Protein AF-A0A9J6EB10-F1 (afdb_monomer)

Secondary structure (DSSP, 8-state):
-------------------------------------TT-EEEEEEEE--SSEEEEEE----TTT---EEEEEEEEEEETTEEEEEEEEEEE--TT--STT--HHHHHHHHHHHHTTS-EEEEEE-----GGGT-SS--HHHHHHHHHHHHHT-EE---TTS-SBPPPTTSPPB--EEEEESS-S-EEEEE----TTSSBPPEEEEES---S--S-PEEEEEE-HHHHHHHHHHHHHH---

Structure (mmCIF, N/CA/C/O backbone):
data_AF-A0A9J6EB10-F1
#
_entry.id   AF-A0A9J6EB10-F1
#
loop_
_atom_site.group_PDB
_atom_site.id
_atom_site.type_symbol
_atom_site.label_atom_id
_atom_site.label_alt_id
_atom_site.label_comp_id
_atom_site.label_asym_id
_atom_site.label_entity_id
_atom_site.label_seq_id
_atom_site.pdbx_PDB_ins_code
_atom_site.Cartn_x
_atom_site.Cartn_y
_atom_site.Cartn_z
_atom_site.occupancy
_atom_site.B_iso_or_equiv
_atom_site.auth_seq_id
_atom_site.auth_comp_id
_atom_site.auth_asym_id
_atom_site.auth_atom_id
_atom_site.pdbx_PDB_model_num
ATOM 1 N N . MET A 1 1 ? 58.439 -4.072 61.434 1.00 37.66 1 MET A N 1
ATOM 2 C CA . MET A 1 1 ? 59.629 -3.222 61.207 1.00 37.66 1 MET A CA 1
ATOM 3 C C . MET A 1 1 ? 59.618 -2.912 59.717 1.00 37.66 1 MET A C 1
ATOM 5 O O . MET A 1 1 ? 59.797 -3.842 58.953 1.00 37.66 1 MET A O 1
ATOM 9 N N . GLY A 1 2 ? 59.040 -1.801 59.253 1.00 37.12 2 GLY A N 1
ATOM 10 C CA . GLY A 1 2 ? 59.534 -0.417 59.370 1.00 37.12 2 GLY A CA 1
ATOM 11 C C . GLY A 1 2 ? 60.366 -0.118 58.109 1.00 37.12 2 GLY A C 1
ATOM 12 O O . GLY A 1 2 ? 61.226 -0.925 57.797 1.00 37.12 2 GLY A O 1
ATOM 13 N N . GLY A 1 3 ? 60.171 0.923 57.302 1.00 33.69 3 GLY A N 1
ATOM 14 C CA . GLY A 1 3 ? 59.234 2.042 57.274 1.00 33.69 3 GLY A CA 1
ATOM 15 C C . GLY A 1 3 ? 59.365 2.784 55.924 1.00 33.69 3 GLY A C 1
ATOM 16 O O . GLY A 1 3 ? 60.271 2.502 55.143 1.00 33.69 3 GLY A O 1
ATOM 17 N N . HIS A 1 4 ? 58.435 3.709 55.672 1.00 39.84 4 HIS A N 1
ATOM 18 C CA . HIS A 1 4 ? 58.508 4.850 54.728 1.00 39.84 4 HIS A CA 1
ATOM 19 C C . HIS A 1 4 ? 59.741 5.758 55.007 1.00 39.84 4 HIS A C 1
ATOM 21 O O . HIS A 1 4 ? 60.357 5.517 56.050 1.00 39.84 4 HIS A O 1
ATOM 27 N N . PRO A 1 5 ? 60.098 6.821 54.225 1.00 52.22 5 PRO A N 1
ATOM 28 C CA . PRO A 1 5 ? 59.262 7.699 53.361 1.00 52.22 5 PRO A CA 1
ATOM 29 C C . PRO A 1 5 ? 59.923 8.188 52.026 1.00 52.22 5 PRO A C 1
ATOM 31 O O . PRO A 1 5 ? 61.073 7.875 51.754 1.00 52.22 5 PRO A O 1
ATOM 34 N N . ALA A 1 6 ? 59.141 8.627 51.025 1.00 38.84 6 ALA A N 1
ATOM 35 C CA . ALA A 1 6 ? 58.792 10.005 50.583 1.00 38.84 6 ALA A CA 1
ATOM 36 C C . ALA A 1 6 ? 59.922 10.850 49.957 1.00 38.84 6 ALA A C 1
ATOM 38 O O . ALA A 1 6 ? 60.971 10.989 50.563 1.00 38.84 6 ALA A O 1
ATOM 39 N N . GLU A 1 7 ? 59.642 11.474 48.800 1.00 33.81 7 GLU A N 1
ATOM 40 C CA . GLU A 1 7 ? 59.733 12.936 48.593 1.00 33.81 7 GLU A CA 1
ATOM 41 C C . GLU A 1 7 ? 59.216 13.374 47.199 1.00 33.81 7 GLU A C 1
ATOM 43 O O . GLU A 1 7 ? 59.597 12.840 46.161 1.00 33.81 7 GLU A O 1
ATOM 48 N N . THR A 1 8 ? 58.324 14.369 47.210 1.00 38.31 8 THR A N 1
ATOM 49 C CA . THR A 1 8 ? 57.999 15.331 46.131 1.00 38.31 8 THR A CA 1
ATOM 50 C C . THR A 1 8 ? 58.846 16.601 46.326 1.00 38.31 8 THR A C 1
ATOM 52 O O . THR A 1 8 ? 59.236 16.844 47.468 1.00 38.31 8 THR A O 1
ATOM 55 N N . PRO A 1 9 ? 59.070 17.475 45.318 1.00 44.53 9 PRO A N 1
ATOM 56 C CA . PRO A 1 9 ? 58.202 18.667 45.128 1.00 44.53 9 PRO A CA 1
ATOM 57 C C . PRO A 1 9 ? 57.973 19.051 43.637 1.00 44.53 9 PRO A C 1
ATOM 59 O O . PRO A 1 9 ? 58.737 18.646 42.772 1.00 44.53 9 PRO A O 1
ATOM 62 N N . SER A 1 10 ? 56.824 19.650 43.262 1.00 31.83 10 SER A N 1
ATOM 63 C CA . SER A 1 10 ? 56.553 21.107 43.057 1.00 31.83 10 SER A CA 1
ATOM 64 C C . SER A 1 10 ? 57.449 21.768 41.986 1.00 31.83 10 SER A C 1
ATOM 66 O O . SER A 1 10 ? 58.643 21.529 41.985 1.00 31.83 10 SER A O 1
ATOM 68 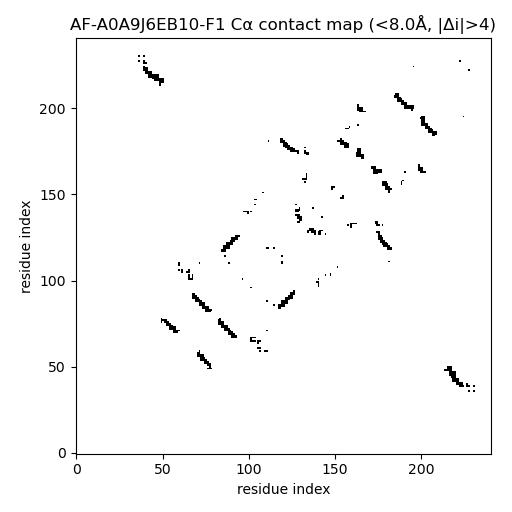N N . SER A 1 11 ? 57.040 22.684 41.108 1.00 31.94 11 SER A N 1
ATOM 69 C CA . SER A 1 11 ? 55.899 23.607 41.014 1.00 31.94 11 SER A CA 1
ATOM 70 C C . SER A 1 11 ? 56.005 24.339 39.656 1.00 31.94 11 SER A C 1
ATOM 72 O O . SER A 1 11 ? 57.068 24.325 39.037 1.00 31.94 11 SER A O 1
ATOM 74 N N . GLY A 1 12 ? 54.942 25.011 39.197 1.00 29.55 12 GLY A N 1
ATOM 75 C CA . GLY A 1 12 ? 55.048 25.961 38.081 1.00 29.55 12 GLY A CA 1
ATOM 76 C C . GLY A 1 12 ? 53.713 26.343 37.448 1.00 29.55 12 GLY A C 1
ATOM 77 O O . GLY A 1 12 ? 53.318 25.766 36.444 1.00 29.55 12 GLY A O 1
ATOM 78 N N . ALA A 1 13 ? 53.028 27.318 38.047 1.00 30.17 13 ALA A N 1
ATOM 79 C CA . ALA A 1 13 ? 51.806 27.942 37.546 1.00 30.17 13 ALA A CA 1
ATOM 80 C C . ALA A 1 13 ? 52.102 29.282 36.846 1.00 30.17 13 ALA A C 1
ATOM 82 O O . ALA A 1 13 ? 53.031 29.976 37.253 1.00 30.17 13 ALA A O 1
ATOM 83 N N . SER A 1 14 ? 51.282 29.666 35.857 1.00 30.67 14 SER A N 1
ATOM 84 C CA . SER A 1 14 ? 50.786 31.037 35.547 1.00 30.67 14 SER A CA 1
ATOM 85 C C . SER A 1 14 ? 50.185 31.041 34.123 1.00 30.67 14 SER A C 1
ATOM 87 O O . SER A 1 14 ? 50.841 30.631 33.178 1.00 30.67 14 SER A O 1
ATOM 89 N N . SER A 1 15 ? 48.869 31.217 33.941 1.00 28.66 15 SER A N 1
ATOM 90 C CA . SER A 1 15 ? 48.066 32.461 33.973 1.00 28.66 15 SER A CA 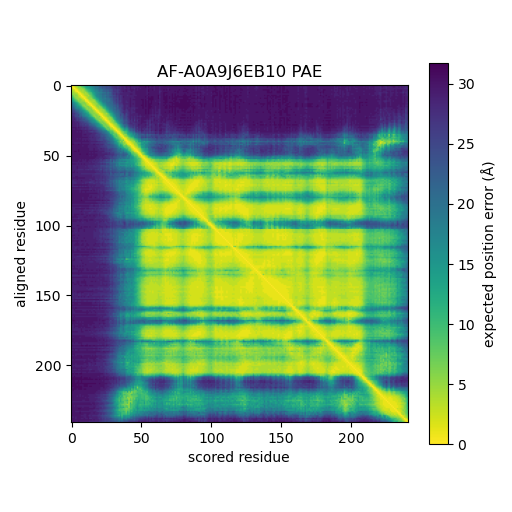1
ATOM 91 C C . SER A 1 15 ? 48.146 33.292 32.682 1.00 28.66 15 SER A C 1
ATOM 93 O O . SER A 1 15 ? 49.157 33.946 32.446 1.00 28.66 15 SER A O 1
ATOM 95 N N . SER A 1 16 ? 47.038 33.383 31.931 1.00 28.73 16 SER A N 1
ATOM 96 C CA . SER A 1 16 ? 46.277 34.631 31.648 1.00 28.73 16 SER A CA 1
ATOM 97 C C . SER A 1 16 ? 45.327 34.451 30.439 1.00 28.73 16 SER A C 1
ATOM 99 O O . SER A 1 16 ? 45.701 33.856 29.441 1.00 28.73 16 SER A O 1
ATOM 101 N N . HIS A 1 17 ? 44.030 34.725 30.642 1.00 27.86 17 HIS A N 1
ATOM 102 C CA . HIS A 1 17 ? 43.230 35.822 30.048 1.00 27.86 17 HIS A CA 1
ATOM 103 C C . HIS A 1 17 ? 42.692 35.593 28.621 1.00 27.86 17 HIS A C 1
ATOM 105 O O . HIS A 1 17 ? 43.453 35.392 27.685 1.00 27.86 17 HIS A O 1
ATOM 111 N N . GLY A 1 18 ? 41.373 35.757 28.459 1.00 27.77 18 GLY A N 1
ATOM 112 C CA . GLY A 1 18 ? 40.717 35.951 27.160 1.00 27.77 18 GLY A CA 1
ATOM 113 C C . GLY A 1 18 ? 39.252 35.522 27.165 1.00 27.77 18 GLY A C 1
ATOM 114 O O . GLY A 1 18 ? 38.964 34.333 27.179 1.00 27.77 18 GLY A O 1
ATOM 115 N N . ALA A 1 19 ? 38.347 36.495 27.208 1.00 26.45 19 ALA A N 1
ATOM 116 C CA . ALA A 1 19 ? 36.900 36.337 27.255 1.00 26.45 19 ALA A CA 1
ATOM 117 C C . ALA A 1 19 ? 36.277 36.201 25.852 1.00 26.45 19 ALA A C 1
ATOM 119 O O . ALA A 1 19 ? 36.876 36.665 24.891 1.00 26.45 19 ALA A O 1
ATOM 120 N N . ALA A 1 20 ? 35.072 35.616 25.832 1.00 29.02 20 ALA A N 1
ATOM 121 C CA . ALA A 1 20 ? 33.951 35.776 24.895 1.00 29.02 20 ALA A CA 1
ATOM 122 C C . ALA A 1 20 ? 34.237 35.867 23.383 1.00 29.02 20 ALA A C 1
ATOM 124 O O . ALA A 1 20 ? 34.795 36.847 22.913 1.00 29.02 20 ALA A O 1
ATOM 125 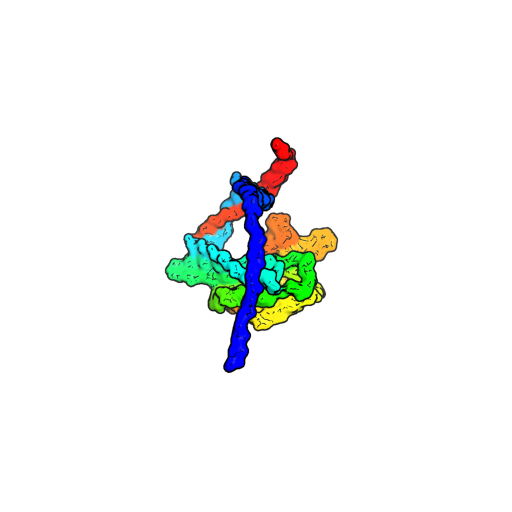N N . ASP A 1 21 ? 33.680 34.922 22.623 1.00 28.02 21 ASP A N 1
ATOM 126 C CA . ASP A 1 21 ? 32.743 35.304 21.563 1.00 28.02 21 ASP A CA 1
ATOM 127 C C . ASP A 1 21 ? 31.780 34.150 21.259 1.00 28.02 21 ASP A C 1
ATOM 129 O O . ASP A 1 21 ? 32.175 33.010 20.999 1.00 28.02 21 ASP A O 1
ATOM 133 N N . GLU A 1 22 ? 30.493 34.471 21.365 1.00 33.75 22 GLU A N 1
ATOM 134 C CA . GLU A 1 22 ? 29.378 33.691 20.854 1.00 33.75 22 GLU A CA 1
ATOM 135 C C . GLU A 1 22 ? 29.456 33.694 19.326 1.00 33.75 22 GLU A C 1
ATOM 137 O O . GLU A 1 22 ? 29.368 34.743 18.695 1.00 33.75 22 GLU A O 1
ATOM 142 N N . HIS A 1 23 ? 29.580 32.519 18.716 1.00 29.17 23 HIS A N 1
ATOM 143 C CA . HIS A 1 23 ? 29.250 32.349 17.307 1.00 29.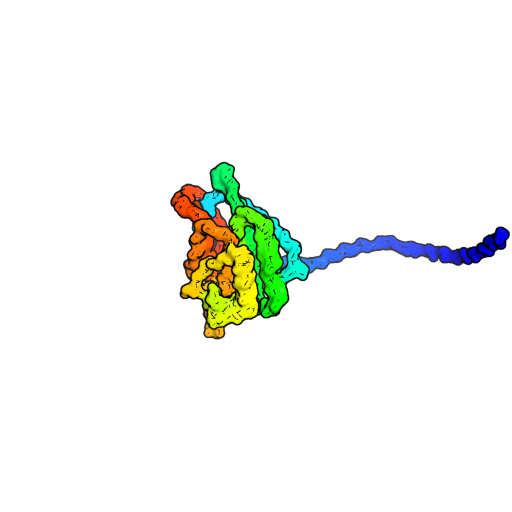17 23 HIS A CA 1
ATOM 144 C C . HIS A 1 23 ? 28.240 31.221 17.160 1.00 29.17 23 HIS A C 1
ATOM 146 O O . HIS A 1 23 ? 28.558 30.054 16.926 1.00 29.17 23 HIS A O 1
ATOM 152 N N . ASP A 1 24 ? 26.993 31.649 17.327 1.00 27.59 24 ASP A N 1
ATOM 153 C CA . ASP A 1 24 ? 25.820 31.089 16.685 1.00 27.59 24 ASP A CA 1
ATOM 154 C C . ASP A 1 24 ? 26.117 30.869 15.192 1.00 27.59 24 ASP A C 1
ATOM 156 O O . ASP A 1 24 ? 26.426 31.799 14.442 1.00 27.59 24 ASP A O 1
ATOM 160 N N . THR A 1 25 ? 26.111 29.606 14.780 1.00 28.39 25 THR A N 1
ATOM 161 C CA . THR A 1 25 ? 26.182 29.200 13.376 1.00 28.39 25 THR A CA 1
ATOM 162 C C . THR A 1 25 ? 25.005 28.282 13.101 1.00 28.39 25 THR A C 1
ATOM 164 O O . THR A 1 25 ? 25.143 27.080 12.892 1.00 28.39 25 THR A O 1
ATOM 167 N N . THR A 1 26 ? 23.811 28.873 13.084 1.00 28.98 26 THR A N 1
ATOM 168 C CA . THR A 1 26 ? 22.686 28.347 12.315 1.00 28.98 26 THR A CA 1
ATOM 169 C C . THR A 1 26 ? 23.100 28.268 10.845 1.00 28.98 26 THR A C 1
ATOM 171 O O . THR A 1 26 ? 23.067 29.261 10.114 1.00 28.98 26 THR A O 1
ATOM 174 N N . SER A 1 27 ? 23.534 27.092 10.399 1.00 28.89 27 SER A N 1
ATOM 175 C CA . SER A 1 27 ? 23.588 26.775 8.979 1.00 28.89 27 SER A CA 1
ATOM 176 C C . SER A 1 27 ? 22.155 26.568 8.496 1.00 28.89 27 SER A C 1
ATOM 178 O O . SER A 1 27 ? 21.458 25.643 8.905 1.00 28.89 27 SER A O 1
ATOM 180 N N . ALA A 1 28 ? 21.709 27.494 7.650 1.00 27.80 28 ALA A N 1
ATOM 181 C CA . ALA A 1 28 ? 20.435 27.436 6.960 1.00 27.80 28 ALA A CA 1
ATOM 182 C C . ALA A 1 28 ? 20.338 26.127 6.161 1.00 27.80 28 ALA A C 1
ATOM 184 O O . ALA A 1 28 ? 21.003 25.949 5.137 1.00 27.80 28 ALA A O 1
ATOM 185 N N . VAL A 1 29 ? 19.511 25.207 6.649 1.00 30.83 29 VAL A N 1
ATOM 186 C CA . VAL A 1 29 ? 18.929 24.148 5.831 1.00 30.83 29 VAL A CA 1
ATOM 187 C C . VAL A 1 29 ? 17.972 24.861 4.885 1.00 30.83 29 VAL A C 1
ATOM 189 O O . VAL A 1 29 ? 17.086 25.582 5.330 1.00 30.83 29 VAL A O 1
ATOM 192 N N . GLY A 1 30 ? 18.226 24.757 3.583 1.00 26.44 30 GLY A N 1
ATOM 193 C CA . GLY A 1 30 ? 17.370 25.354 2.571 1.00 26.44 30 GLY A CA 1
ATOM 194 C C . GLY A 1 30 ? 15.982 24.735 2.641 1.00 26.44 30 GLY A C 1
ATOM 195 O O . GLY A 1 30 ? 15.797 23.599 2.205 1.00 26.44 30 GLY A O 1
ATOM 196 N N . ASP A 1 31 ? 15.032 25.494 3.176 1.00 29.12 31 ASP A N 1
ATOM 197 C CA . ASP A 1 31 ? 13.610 25.228 3.045 1.00 29.12 31 ASP A CA 1
ATOM 198 C C . ASP A 1 31 ? 13.263 25.271 1.556 1.00 29.12 31 ASP A C 1
ATOM 200 O O . ASP A 1 31 ? 13.199 26.322 0.913 1.00 29.12 31 ASP A O 1
ATOM 204 N N . GLY A 1 32 ? 13.082 24.088 0.976 1.00 30.66 32 GLY A N 1
ATOM 205 C CA . GLY A 1 32 ? 12.360 23.928 -0.273 1.00 30.66 32 GLY A CA 1
ATOM 206 C C . GLY A 1 32 ? 10.887 24.212 -0.014 1.00 30.66 32 GLY A C 1
ATOM 207 O O . GLY A 1 32 ? 10.091 23.281 0.046 1.00 30.66 32 GLY A O 1
ATOM 208 N N . ASP A 1 33 ? 10.541 25.488 0.159 1.00 35.19 33 ASP A N 1
ATOM 209 C CA . ASP A 1 33 ? 9.165 25.958 0.258 1.00 35.19 33 ASP A CA 1
ATOM 210 C C . ASP A 1 33 ? 8.427 25.607 -1.041 1.00 35.19 33 ASP A C 1
ATOM 212 O O . ASP A 1 33 ? 8.447 26.333 -2.040 1.00 35.19 33 ASP A O 1
ATOM 216 N N . THR A 1 34 ? 7.720 24.478 -1.040 1.00 41.25 34 THR A N 1
ATOM 217 C CA . THR A 1 34 ? 6.556 24.277 -1.902 1.00 41.25 34 THR A CA 1
ATOM 218 C C . THR A 1 34 ? 5.457 25.209 -1.409 1.00 41.25 34 THR A C 1
ATOM 220 O O . THR A 1 34 ? 4.535 24.795 -0.708 1.00 41.25 34 THR A O 1
ATOM 223 N N . ASN A 1 35 ? 5.587 26.493 -1.733 1.00 43.56 35 ASN A N 1
ATOM 224 C CA . ASN A 1 35 ? 4.613 27.507 -1.374 1.00 43.56 35 ASN A CA 1
ATOM 225 C C . ASN A 1 3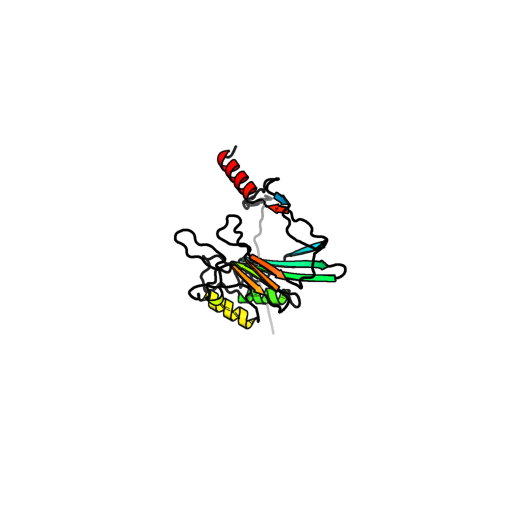5 ? 3.328 27.242 -2.181 1.00 43.56 35 ASN A C 1
ATOM 227 O O . ASN A 1 35 ? 3.237 27.542 -3.371 1.00 43.56 35 ASN A O 1
ATOM 231 N N . MET A 1 36 ? 2.359 26.566 -1.562 1.00 43.41 36 MET A N 1
ATOM 232 C CA . MET A 1 36 ? 1.084 26.218 -2.183 1.00 43.41 36 MET A CA 1
ATOM 233 C C . MET A 1 36 ? 0.269 27.501 -2.398 1.00 43.41 36 MET A C 1
ATOM 235 O O . MET A 1 36 ? -0.127 28.164 -1.440 1.00 43.41 36 MET A O 1
ATOM 239 N N . CYS A 1 37 ? -0.002 27.874 -3.651 1.00 45.50 37 CYS A N 1
ATOM 240 C CA . CYS A 1 37 ? -0.768 29.087 -3.929 1.00 45.50 37 CYS A CA 1
ATOM 241 C C . CYS A 1 37 ? -2.232 28.956 -3.496 1.00 45.50 37 CYS A C 1
ATOM 243 O O . CYS A 1 37 ? -2.961 28.055 -3.924 1.00 45.50 37 CYS A O 1
ATOM 245 N N . CYS A 1 38 ? -2.662 29.923 -2.682 1.00 45.59 38 CYS A N 1
ATOM 246 C CA . CYS A 1 38 ? -4.021 30.090 -2.183 1.00 45.59 38 CYS A CA 1
ATOM 247 C C . CYS A 1 38 ? -5.003 30.191 -3.372 1.00 45.59 38 CYS A C 1
ATOM 249 O O . CYS A 1 38 ? -5.099 31.232 -4.017 1.00 45.59 38 CYS A O 1
ATOM 251 N N . GLY A 1 39 ? -5.680 29.088 -3.718 1.00 52.84 39 GLY A N 1
ATOM 252 C CA . GLY A 1 39 ? -6.616 29.021 -4.854 1.00 52.84 39 GLY A CA 1
ATOM 253 C C . GLY A 1 39 ? -6.501 27.781 -5.749 1.00 52.84 39 GLY A C 1
ATOM 254 O O . GLY A 1 39 ? -7.358 27.580 -6.609 1.00 52.84 39 GLY A O 1
ATOM 255 N N . CYS A 1 40 ? -5.498 26.924 -5.540 1.00 50.28 40 CYS A N 1
ATOM 256 C CA . CYS A 1 40 ? -5.369 25.646 -6.254 1.00 50.28 40 CYS A CA 1
ATOM 257 C C . CYS A 1 40 ? -6.160 24.511 -5.596 1.00 50.28 40 CYS A C 1
ATOM 259 O O . CYS A 1 40 ? -5.826 23.349 -5.766 1.00 50.28 40 CYS A O 1
ATOM 261 N N . GLU A 1 41 ? -7.187 24.829 -4.819 1.00 46.88 41 GLU A N 1
ATOM 262 C CA . GLU A 1 41 ? -8.011 23.845 -4.129 1.00 46.88 41 GLU A CA 1
ATOM 263 C C . GLU A 1 41 ? -9.442 23.944 -4.639 1.00 46.88 41 GLU A C 1
ATOM 265 O O . GLU A 1 41 ? -9.939 25.024 -4.973 1.00 46.88 41 GLU A O 1
ATOM 270 N N . TYR A 1 42 ? -10.113 22.804 -4.691 1.00 47.91 42 TYR A N 1
ATOM 271 C CA . TYR A 1 42 ? -11.539 22.721 -4.940 1.00 47.91 42 TYR A CA 1
ATOM 272 C C . TYR A 1 42 ? -12.178 21.815 -3.895 1.00 47.91 42 TYR A C 1
ATOM 274 O O . TYR A 1 42 ? -11.544 20.925 -3.324 1.00 47.91 42 TYR A O 1
ATOM 282 N N . GLU A 1 43 ? -13.452 22.062 -3.615 1.00 36.56 43 GLU A N 1
ATOM 283 C CA . GLU A 1 43 ? -14.250 21.094 -2.877 1.00 36.56 43 GLU A CA 1
ATOM 284 C C . GLU A 1 43 ? -14.499 19.901 -3.799 1.00 36.56 43 GLU A C 1
ATOM 286 O O . GLU A 1 43 ? -15.366 19.954 -4.673 1.00 36.56 43 GLU A O 1
ATOM 291 N N . ALA A 1 44 ? -13.733 18.832 -3.612 1.00 40.81 44 ALA A N 1
ATOM 292 C CA . ALA A 1 44 ? -14.121 17.537 -4.134 1.00 40.81 44 ALA A CA 1
ATOM 293 C C . ALA A 1 44 ? -15.032 16.868 -3.103 1.00 40.81 44 ALA A C 1
ATOM 295 O O . ALA A 1 44 ? -14.810 16.945 -1.891 1.00 40.81 44 ALA A O 1
ATOM 296 N N . SER A 1 45 ? -16.066 16.182 -3.573 1.00 32.06 45 SER A N 1
ATOM 297 C CA . SER A 1 45 ? -16.804 15.229 -2.751 1.00 32.06 45 SER A CA 1
ATOM 298 C C . SER A 1 45 ? -15.928 13.996 -2.531 1.00 32.06 45 SER A C 1
ATOM 300 O O . SER A 1 45 ? -16.112 12.970 -3.173 1.00 32.06 45 SER A O 1
ATOM 302 N N . VAL A 1 46 ? -14.936 14.118 -1.650 1.00 39.53 46 VAL A N 1
ATOM 303 C CA . VAL A 1 46 ? -14.363 12.953 -0.978 1.00 39.53 46 VAL A CA 1
ATOM 304 C C . VAL A 1 46 ? -15.356 12.593 0.108 1.00 39.53 46 VAL A C 1
ATOM 306 O O . VAL A 1 46 ? -15.618 13.403 0.998 1.00 39.53 46 VAL A O 1
ATOM 309 N N . GLU A 1 47 ? -15.950 11.410 0.013 1.00 40.28 47 GLU A N 1
ATOM 310 C CA . GLU A 1 47 ? -16.888 10.920 1.017 1.00 40.28 47 GLU A CA 1
ATOM 311 C C . GLU A 1 47 ? -16.122 10.529 2.286 1.00 40.28 47 GLU A C 1
ATOM 313 O O . GLU A 1 47 ? -15.832 9.367 2.549 1.00 40.28 47 GLU A O 1
ATOM 318 N N . VAL A 1 48 ? -15.764 11.526 3.095 1.00 45.66 48 VAL A N 1
ATOM 319 C CA . VAL A 1 48 ? -15.271 11.306 4.455 1.00 45.66 48 VAL A CA 1
ATOM 320 C C . VAL A 1 48 ? -16.473 11.442 5.383 1.00 45.66 48 VAL A C 1
ATOM 322 O O . VAL A 1 48 ? -16.835 12.537 5.812 1.00 45.66 48 VAL A O 1
ATOM 325 N N . GLY A 1 49 ? -17.164 10.338 5.663 1.00 45.34 49 GLY A N 1
ATOM 326 C CA . GLY A 1 49 ? -18.400 10.376 6.457 1.00 45.34 49 GLY A CA 1
ATOM 327 C C . GLY A 1 49 ? -18.204 10.394 7.977 1.00 45.34 49 GLY A C 1
ATOM 328 O O . GLY A 1 49 ? -19.026 9.849 8.712 1.00 45.34 49 GLY A O 1
ATOM 329 N N . PHE A 1 50 ? -17.134 11.013 8.482 1.00 51.94 50 PHE A N 1
ATOM 330 C CA . PHE A 1 50 ? -16.865 11.069 9.921 1.00 51.94 50 PHE A CA 1
ATOM 331 C C . PHE A 1 50 ? -16.729 12.513 10.405 1.00 51.94 50 PHE A C 1
ATOM 333 O O . PHE A 1 50 ? -15.791 13.222 10.062 1.00 51.94 50 PHE A O 1
ATOM 340 N N . LYS A 1 51 ? -17.658 12.941 11.272 1.00 50.62 51 LYS A N 1
ATOM 341 C CA . LYS A 1 51 ? -17.709 14.306 11.840 1.00 50.62 51 LYS A CA 1
ATOM 342 C C . LYS A 1 51 ? -16.490 14.676 12.697 1.00 50.62 51 LYS A C 1
ATOM 344 O O . LYS A 1 51 ? -16.320 15.847 13.025 1.00 50.62 51 LYS A O 1
ATOM 349 N N . ARG A 1 52 ? -15.699 13.690 13.135 1.00 62.06 52 ARG A N 1
ATOM 350 C CA . ARG A 1 52 ? -14.501 13.852 13.973 1.00 62.06 52 ARG A CA 1
ATOM 351 C C . ARG A 1 52 ? -13.487 12.759 13.632 1.00 62.06 52 ARG A C 1
ATOM 353 O O . ARG A 1 52 ? -13.471 11.711 14.279 1.00 62.06 52 ARG A O 1
ATOM 360 N N . THR A 1 53 ? -12.674 13.021 12.615 1.00 66.94 53 THR A N 1
ATOM 361 C CA . THR A 1 53 ? -11.479 12.230 12.302 1.00 66.94 53 THR A CA 1
ATOM 362 C C . THR A 1 53 ? -10.263 12.902 12.924 1.00 66.94 53 THR A C 1
ATOM 364 O O . THR A 1 53 ? -10.090 14.111 12.779 1.00 66.94 53 THR A O 1
ATOM 367 N N . ALA A 1 54 ? -9.433 12.133 13.623 1.00 79.75 54 ALA A N 1
ATOM 368 C CA . ALA A 1 54 ? -8.123 12.582 14.080 1.00 79.75 54 ALA A CA 1
ATOM 369 C C . ALA A 1 54 ? -7.042 11.667 13.504 1.00 79.75 54 ALA A C 1
ATOM 371 O O . ALA A 1 54 ? -7.284 10.476 13.308 1.00 79.75 54 ALA A O 1
ATOM 372 N N . PHE A 1 55 ? -5.868 12.237 13.252 1.00 83.94 55 PHE A N 1
ATOM 373 C CA . PHE A 1 55 ? -4.698 11.522 12.759 1.00 83.94 55 PHE A CA 1
ATOM 374 C C . PHE A 1 55 ? -3.564 11.693 13.764 1.00 83.94 55 PHE A C 1
ATOM 376 O O . PHE A 1 55 ? -3.344 12.802 14.255 1.00 83.94 55 PHE A O 1
ATOM 383 N N . ILE A 1 56 ? -2.880 10.600 14.087 1.00 86.25 56 ILE A N 1
ATOM 384 C CA . ILE A 1 56 ? -1.717 10.593 14.979 1.00 86.25 56 ILE A CA 1
ATOM 385 C C . ILE A 1 56 ? -0.565 9.948 14.215 1.00 86.25 56 ILE A C 1
ATOM 387 O O . ILE A 1 56 ? -0.711 8.826 13.740 1.00 86.25 56 ILE A O 1
ATOM 391 N N . ASP A 1 57 ? 0.550 10.661 14.089 1.00 89.75 57 ASP A N 1
ATOM 392 C CA . ASP A 1 57 ? 1.781 10.138 13.493 1.00 89.75 57 ASP A CA 1
ATOM 393 C C . ASP A 1 57 ? 2.558 9.330 14.541 1.00 89.75 57 ASP A C 1
ATOM 395 O O . ASP A 1 57 ? 2.692 9.751 15.697 1.00 89.75 57 ASP A O 1
ATOM 399 N N . HIS A 1 58 ? 3.037 8.156 14.143 1.00 88.00 58 HIS A N 1
ATOM 400 C CA . HIS A 1 58 ? 3.862 7.281 14.960 1.00 88.00 58 HIS A CA 1
ATOM 401 C C . HIS A 1 58 ? 5.254 7.167 14.348 1.00 88.00 58 HIS A C 1
ATOM 403 O O . HIS A 1 58 ? 5.427 6.646 13.248 1.00 88.00 58 HIS A O 1
ATOM 409 N N . SER A 1 59 ? 6.272 7.548 15.116 1.00 85.75 59 SER A N 1
ATOM 410 C CA . SER A 1 59 ? 7.658 7.256 14.756 1.00 85.75 59 SER A CA 1
ATOM 411 C C . SER A 1 59 ? 7.996 5.800 15.084 1.00 85.75 59 SER A C 1
ATOM 413 O O . SER A 1 59 ? 7.730 5.323 16.193 1.00 85.75 59 SER A O 1
ATOM 415 N N . LEU A 1 60 ? 8.593 5.101 14.120 1.00 84.50 60 LEU A N 1
ATOM 416 C CA . LEU A 1 60 ? 9.178 3.779 14.315 1.00 84.50 60 LEU A CA 1
ATOM 417 C C . LEU A 1 60 ? 10.693 3.930 14.454 1.00 84.50 60 LEU A C 1
ATOM 419 O O . LEU A 1 60 ? 11.350 4.470 13.566 1.00 84.50 60 LEU A O 1
ATOM 423 N N . ASP A 1 61 ? 11.244 3.463 15.572 1.00 78.69 61 ASP A N 1
ATOM 424 C CA . ASP A 1 61 ? 12.687 3.492 15.829 1.00 78.69 61 ASP A CA 1
ATOM 425 C C . ASP A 1 61 ? 13.361 2.298 15.143 1.00 78.69 61 ASP A C 1
ATOM 427 O O . ASP A 1 61 ? 13.691 1.296 15.769 1.00 78.69 61 ASP A O 1
ATOM 431 N N . ILE A 1 62 ? 13.439 2.368 13.812 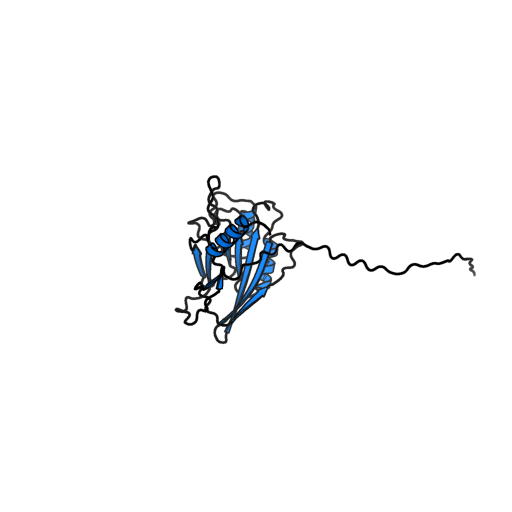1.00 79.19 62 ILE A N 1
ATOM 432 C CA . ILE A 1 62 ? 13.941 1.279 12.958 1.00 79.19 62 ILE A CA 1
ATOM 433 C C . ILE A 1 62 ? 15.029 1.748 11.992 1.00 79.19 62 ILE A C 1
ATOM 435 O O . ILE A 1 62 ? 15.395 1.009 11.081 1.00 79.19 62 ILE A O 1
ATOM 439 N N . SER A 1 63 ? 15.536 2.973 12.154 1.00 70.94 63 SER A N 1
ATOM 440 C CA . SER A 1 63 ? 16.475 3.588 11.205 1.00 70.94 63 SER A CA 1
ATOM 441 C C . SER A 1 63 ? 17.799 2.833 11.085 1.00 70.94 63 SER A C 1
ATOM 443 O O . SER A 1 63 ? 18.442 2.888 10.042 1.00 70.94 63 SER A O 1
ATOM 445 N N . GLU A 1 64 ? 18.190 2.098 12.127 1.00 72.06 64 GLU A N 1
ATOM 446 C CA . GLU A 1 64 ? 19.391 1.252 12.131 1.00 72.06 64 GLU A CA 1
ATOM 447 C C . GLU A 1 64 ? 19.193 -0.071 11.362 1.00 72.06 64 GLU A C 1
ATOM 449 O O . GLU A 1 64 ? 20.159 -0.739 10.991 1.00 72.06 64 GLU A O 1
ATOM 454 N N . GLU A 1 65 ? 17.942 -0.463 11.106 1.00 73.44 65 GLU A N 1
ATOM 455 C CA . GLU A 1 65 ? 17.564 -1.806 10.640 1.00 73.44 65 GLU A CA 1
ATOM 456 C C . GLU A 1 65 ? 16.781 -1.792 9.317 1.00 73.44 65 GLU A C 1
ATOM 458 O O . GLU A 1 65 ? 16.717 -2.804 8.612 1.00 73.44 65 GLU A O 1
ATOM 463 N N . SER A 1 66 ? 16.201 -0.646 8.962 1.00 78.44 66 SER A N 1
ATOM 464 C CA . SER A 1 66 ? 15.449 -0.408 7.736 1.00 78.44 66 SER A CA 1
ATOM 465 C C . SER A 1 66 ? 15.628 1.038 7.274 1.00 78.44 66 SER A C 1
ATOM 467 O O . SER A 1 66 ? 15.350 1.984 8.003 1.00 78.44 66 SER A O 1
ATOM 469 N N . ASP A 1 67 ? 16.007 1.205 6.011 1.00 81.19 67 ASP A N 1
ATOM 470 C CA . ASP A 1 67 ? 16.170 2.494 5.328 1.00 81.19 67 ASP A CA 1
ATOM 471 C C . ASP A 1 67 ? 15.002 2.806 4.373 1.00 81.19 67 ASP A C 1
ATOM 473 O O . ASP A 1 67 ? 15.133 3.596 3.433 1.00 81.19 67 ASP A O 1
ATOM 477 N N . ILE A 1 68 ? 13.875 2.118 4.557 1.00 88.06 68 ILE A N 1
ATOM 478 C CA . ILE A 1 68 ? 12.671 2.276 3.742 1.00 88.06 68 ILE A CA 1
ATOM 479 C C . ILE A 1 68 ? 11.931 3.528 4.202 1.00 88.06 68 ILE A C 1
ATOM 481 O O . ILE A 1 68 ? 11.621 3.665 5.386 1.00 88.06 68 ILE A O 1
ATOM 485 N N . ASP A 1 69 ? 11.625 4.418 3.260 1.00 90.38 69 ASP A N 1
ATOM 486 C CA . ASP A 1 69 ? 10.890 5.643 3.551 1.00 90.38 69 ASP A CA 1
ATOM 487 C C . ASP A 1 69 ? 9.439 5.269 3.869 1.00 90.38 69 ASP A C 1
ATOM 489 O O . ASP A 1 69 ? 8.786 4.539 3.117 1.00 90.38 69 ASP A O 1
ATOM 493 N N . HIS A 1 70 ? 8.937 5.704 5.021 1.00 92.62 70 HIS A N 1
ATOM 494 C CA . HIS A 1 70 ? 7.622 5.292 5.491 1.00 92.62 70 HIS A CA 1
ATOM 495 C C . HIS A 1 70 ? 6.974 6.339 6.392 1.00 92.62 70 HIS A C 1
ATOM 497 O O . HIS A 1 70 ? 7.640 7.205 6.956 1.00 92.62 70 HIS A O 1
ATOM 503 N N . ASN A 1 71 ? 5.657 6.229 6.539 1.00 93.50 71 ASN A N 1
ATOM 504 C CA . ASN A 1 71 ? 4.894 6.935 7.558 1.00 93.50 71 ASN A CA 1
ATOM 505 C C . ASN A 1 71 ? 3.867 5.970 8.163 1.00 93.50 71 ASN A C 1
ATOM 507 O O . ASN A 1 71 ? 3.158 5.286 7.422 1.00 93.50 71 ASN A O 1
ATOM 511 N N . LEU A 1 72 ? 3.797 5.909 9.493 1.00 94.31 72 LEU A N 1
ATOM 512 C CA . LEU A 1 72 ? 2.782 5.153 10.213 1.00 94.31 72 LEU A CA 1
ATOM 513 C C . LEU A 1 72 ? 1.796 6.124 10.868 1.00 94.31 72 LEU A C 1
ATOM 515 O O . LEU A 1 72 ? 2.145 6.816 11.821 1.00 94.31 72 LEU A O 1
ATOM 519 N N . ILE A 1 73 ? 0.546 6.125 10.411 1.00 93.56 73 ILE A N 1
ATOM 520 C CA . ILE A 1 73 ? -0.522 6.933 11.006 1.00 93.56 73 ILE A CA 1
ATOM 521 C C . ILE A 1 73 ? -1.577 6.071 11.688 1.00 93.56 73 ILE A C 1
ATOM 523 O O . ILE A 1 73 ? -1.974 5.013 11.201 1.00 93.56 73 ILE A O 1
ATOM 527 N N . GLU A 1 74 ? -2.104 6.575 12.795 1.00 91.81 74 GLU A N 1
ATOM 528 C CA . GLU A 1 74 ? -3.350 6.118 13.393 1.00 91.81 74 GLU A CA 1
ATOM 529 C C . GLU A 1 74 ? -4.485 7.044 12.958 1.00 91.81 74 GLU A C 1
ATOM 531 O O . GLU A 1 74 ? -4.501 8.233 13.283 1.00 91.81 74 GLU A O 1
ATOM 536 N N . VAL A 1 75 ? -5.454 6.483 12.242 1.00 89.06 75 VAL A N 1
ATOM 537 C CA . VAL A 1 75 ? -6.698 7.144 11.861 1.00 89.06 75 VAL A CA 1
ATOM 538 C C . VAL A 1 75 ? -7.765 6.788 12.886 1.00 89.06 75 VAL A C 1
ATOM 540 O O . VAL A 1 75 ? -8.243 5.654 12.968 1.00 89.06 75 VAL A O 1
ATOM 543 N N . VAL A 1 76 ? -8.166 7.779 13.672 1.00 86.69 76 VAL A N 1
ATOM 544 C CA . VAL A 1 76 ? -9.227 7.650 14.666 1.00 86.69 76 VAL A CA 1
ATOM 545 C C . VAL A 1 76 ? -10.547 8.098 14.057 1.00 86.69 76 VAL A C 1
ATOM 547 O O . VAL A 1 76 ? -10.736 9.278 13.759 1.00 86.69 76 VAL A O 1
ATOM 550 N N . LEU A 1 77 ? -11.492 7.167 13.957 1.00 78.00 77 LEU A N 1
ATOM 551 C CA . LEU A 1 77 ? -12.840 7.396 13.454 1.00 78.00 77 LEU A CA 1
ATOM 552 C C . LEU A 1 77 ? -13.837 7.413 14.616 1.00 78.00 77 LEU A C 1
ATOM 554 O O . LEU A 1 77 ? -14.061 6.401 15.287 1.00 78.00 77 LEU A O 1
ATOM 558 N N . CYS A 1 78 ? -14.466 8.563 14.853 1.00 72.44 78 CYS A N 1
ATOM 559 C CA . CYS A 1 78 ? -15.574 8.668 15.802 1.00 72.44 78 CYS A CA 1
ATOM 560 C C . CYS A 1 78 ? -16.907 8.411 15.085 1.00 72.44 78 CYS A C 1
ATOM 562 O O . CYS A 1 78 ? -17.398 9.272 14.351 1.00 72.44 78 CYS A O 1
ATOM 564 N N . ILE A 1 79 ? -17.513 7.246 15.329 1.00 69.00 79 ILE A N 1
ATOM 565 C CA . ILE A 1 79 ? -18.813 6.850 14.773 1.00 69.00 79 ILE A CA 1
ATOM 566 C C . ILE A 1 79 ? -19.849 6.882 15.898 1.00 69.00 79 ILE A C 1
ATOM 568 O O . ILE A 1 79 ? -19.936 5.968 16.720 1.00 69.00 79 ILE A O 1
ATOM 572 N N . GLY A 1 80 ? -20.628 7.964 15.969 1.00 71.44 80 GLY A N 1
ATOM 573 C CA . GLY A 1 80 ? -21.536 8.201 17.094 1.00 71.44 80 GLY A CA 1
ATOM 574 C C . GLY A 1 80 ? -20.766 8.299 18.416 1.00 71.44 80 GLY A C 1
ATOM 575 O O . GLY A 1 80 ? -19.936 9.191 18.578 1.00 71.44 80 GLY A O 1
ATOM 576 N N . ASN A 1 81 ? -21.033 7.371 19.340 1.00 73.38 81 ASN A N 1
ATOM 577 C CA . ASN A 1 81 ? -20.329 7.258 20.627 1.00 73.38 81 ASN A CA 1
ATOM 578 C C . ASN A 1 81 ? -19.193 6.219 20.610 1.00 73.38 81 ASN A C 1
ATOM 580 O O . ASN A 1 81 ? -18.526 6.025 21.625 1.00 73.38 81 ASN A O 1
ATOM 584 N N . SER A 1 82 ? -18.986 5.533 19.485 1.00 73.06 82 SER A N 1
ATOM 585 C CA . SER A 1 82 ? -17.953 4.512 19.331 1.00 73.06 82 SER A CA 1
ATOM 586 C C . SER A 1 82 ? -16.703 5.101 18.681 1.00 73.06 82 SER A C 1
ATOM 588 O O . SER A 1 82 ? -16.786 5.892 17.741 1.00 73.06 82 SER A O 1
ATOM 590 N N . LYS A 1 83 ? -15.533 4.679 19.168 1.00 79.44 83 LYS A N 1
ATOM 591 C CA . LYS A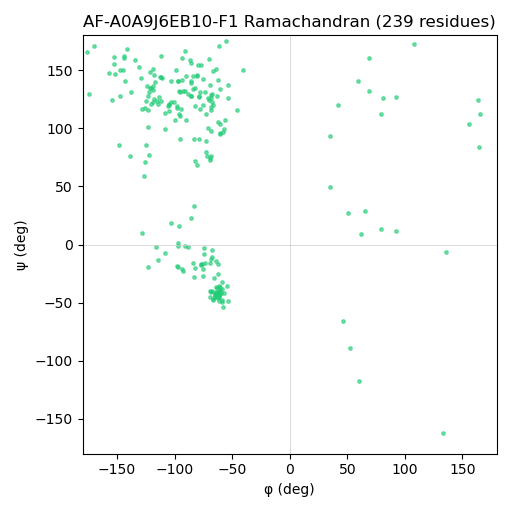 1 83 ? -14.230 4.981 18.570 1.00 79.44 83 LYS A CA 1
ATOM 592 C C . LYS A 1 83 ? -13.752 3.742 17.818 1.00 79.44 83 LYS A C 1
ATOM 594 O O . LYS A 1 83 ? -13.632 2.681 18.424 1.00 79.44 83 LYS A O 1
ATOM 599 N N . THR A 1 84 ? -13.491 3.886 16.526 1.00 82.50 84 THR A N 1
ATOM 600 C CA . THR A 1 84 ? -12.802 2.878 15.710 1.00 82.50 84 THR A CA 1
ATOM 601 C C . THR A 1 84 ? -11.437 3.425 15.334 1.00 82.50 84 THR A C 1
ATOM 603 O O . THR A 1 84 ? -11.288 4.629 15.128 1.00 82.50 84 THR A O 1
ATOM 606 N N . VAL A 1 85 ? -10.439 2.554 15.291 1.00 88.19 85 VAL A N 1
ATOM 607 C CA . VAL A 1 85 ? -9.064 2.918 14.965 1.00 88.19 85 VAL A CA 1
ATOM 608 C C . VAL A 1 85 ? -8.611 2.081 13.783 1.00 88.19 85 VAL A C 1
ATOM 610 O O . VAL A 1 85 ? -8.870 0.881 13.746 1.00 88.19 85 VAL A O 1
ATOM 613 N N . LEU A 1 86 ? -7.946 2.727 12.835 1.00 88.94 86 LEU A N 1
ATOM 614 C CA . LEU A 1 86 ? -7.241 2.098 11.731 1.00 88.94 86 LEU A CA 1
ATOM 615 C C . LEU A 1 86 ? -5.785 2.545 11.788 1.00 88.94 86 LEU A C 1
ATOM 617 O O . LEU A 1 86 ? -5.521 3.743 11.859 1.00 88.94 86 LEU A O 1
ATOM 621 N N . ILE A 1 87 ? -4.854 1.604 11.701 1.00 93.44 87 ILE A N 1
ATOM 622 C CA . ILE A 1 87 ? -3.446 1.925 11.486 1.00 93.44 87 ILE A CA 1
ATOM 623 C C . ILE A 1 87 ? -3.144 1.836 9.992 1.00 93.44 87 ILE A C 1
ATOM 625 O O . ILE A 1 87 ? -3.494 0.849 9.344 1.00 93.44 87 ILE A O 1
ATOM 629 N N . VAL A 1 88 ? -2.495 2.861 9.445 1.00 94.25 88 VAL A N 1
ATOM 630 C CA . VAL A 1 88 ? -2.040 2.888 8.054 1.00 94.25 88 VAL A CA 1
ATOM 631 C C . VAL A 1 88 ? -0.532 3.057 8.026 1.00 94.25 88 VAL A C 1
ATOM 633 O O . VAL A 1 88 ? -0.007 4.052 8.520 1.00 94.25 88 VAL A O 1
ATOM 636 N N . LEU A 1 89 ? 0.157 2.093 7.427 1.00 96.19 89 LEU A N 1
ATOM 637 C CA . LEU A 1 89 ? 1.567 2.185 7.090 1.00 96.19 89 LEU A CA 1
ATOM 638 C C . LEU A 1 89 ? 1.691 2.541 5.605 1.00 96.19 89 LEU A C 1
ATOM 640 O O . LEU A 1 89 ? 1.456 1.695 4.743 1.00 96.19 89 LEU A O 1
ATOM 644 N N . ASN A 1 90 ? 2.073 3.782 5.312 1.00 95.75 90 ASN A N 1
ATOM 645 C CA . ASN A 1 90 ? 2.449 4.204 3.970 1.00 95.75 90 ASN A CA 1
ATOM 646 C C . ASN A 1 90 ? 3.929 3.893 3.721 1.00 95.75 90 ASN A C 1
ATOM 648 O O . ASN A 1 90 ? 4.780 4.295 4.513 1.00 95.75 90 ASN A O 1
ATOM 652 N N . VAL A 1 91 ? 4.235 3.208 2.623 1.00 94.69 91 VAL A N 1
ATOM 653 C CA . VAL A 1 91 ? 5.584 2.767 2.256 1.00 94.69 91 VAL A CA 1
ATOM 654 C C . VAL A 1 91 ? 5.990 3.391 0.929 1.00 94.69 91 VAL A C 1
ATOM 656 O O . VAL A 1 91 ? 5.250 3.334 -0.049 1.00 94.69 91 VAL A O 1
ATOM 659 N N . TYR A 1 92 ? 7.203 3.931 0.876 1.00 93.31 92 TYR A N 1
ATOM 660 C CA . TYR A 1 92 ? 7.862 4.299 -0.365 1.00 93.31 92 TYR A CA 1
ATOM 661 C C . TYR A 1 92 ? 9.257 3.679 -0.416 1.00 93.31 92 TYR A C 1
ATOM 663 O O . TYR A 1 92 ? 10.143 3.967 0.387 1.00 93.31 92 TYR A O 1
ATOM 671 N N . ASN A 1 93 ? 9.464 2.803 -1.389 1.00 90.56 93 ASN A N 1
ATOM 672 C CA . ASN A 1 93 ? 10.743 2.163 -1.624 1.00 90.56 93 ASN A CA 1
ATOM 673 C C . ASN A 1 93 ? 11.185 2.447 -3.060 1.00 90.56 93 ASN A C 1
ATOM 675 O O . ASN A 1 93 ? 10.691 1.792 -3.975 1.00 90.56 93 ASN A O 1
ATOM 679 N N . PRO A 1 94 ? 12.107 3.393 -3.297 1.00 86.81 94 PRO A N 1
ATOM 680 C CA . PRO A 1 94 ? 12.460 3.811 -4.646 1.00 86.81 94 PRO A CA 1
ATOM 681 C C . PRO A 1 94 ? 13.109 2.681 -5.467 1.00 86.81 94 PRO A C 1
ATOM 683 O O . PRO A 1 94 ? 13.847 1.841 -4.934 1.00 86.81 94 PRO A O 1
ATOM 686 N N . PRO A 1 95 ? 12.952 2.690 -6.804 1.00 82.62 95 PRO A N 1
ATOM 687 C CA . PRO A 1 95 ? 13.476 1.642 -7.680 1.00 82.62 95 PRO A CA 1
ATOM 688 C C . PRO A 1 95 ? 15.010 1.619 -7.752 1.00 82.62 95 PRO A C 1
ATOM 690 O O . PRO A 1 95 ? 15.582 0.663 -8.281 1.00 82.62 95 PRO A O 1
ATOM 693 N N . SER A 1 96 ? 15.690 2.658 -7.253 1.00 79.12 96 SER A N 1
ATOM 694 C CA . SER A 1 96 ? 17.150 2.731 -7.114 1.00 79.12 96 SER A CA 1
ATOM 695 C C . SER A 1 96 ? 17.676 1.882 -5.949 1.00 79.12 96 SER A C 1
ATOM 697 O O . SER A 1 96 ? 18.789 1.359 -6.032 1.00 79.12 96 SER A O 1
ATOM 699 N N . LYS A 1 97 ? 16.866 1.656 -4.906 1.00 72.88 97 LYS A N 1
ATOM 700 C CA . LYS A 1 97 ? 17.191 0.823 -3.738 1.00 72.88 97 LYS A CA 1
ATOM 701 C C . LYS A 1 97 ? 16.978 -0.665 -4.064 1.00 72.88 97 LYS A C 1
ATOM 703 O O . LYS A 1 97 ? 16.035 -1.307 -3.607 1.00 72.88 97 LYS A O 1
ATOM 708 N N . ARG A 1 98 ? 17.809 -1.238 -4.948 1.00 62.50 98 ARG A N 1
ATOM 709 C CA . ARG A 1 98 ? 17.668 -2.630 -5.461 1.00 62.50 98 ARG A CA 1
ATOM 710 C C . ARG A 1 98 ? 18.366 -3.703 -4.611 1.00 62.50 98 ARG A C 1
ATOM 712 O O . ARG A 1 98 ? 18.295 -4.882 -4.956 1.00 62.50 98 ARG A O 1
ATOM 719 N N . GLY A 1 99 ? 19.060 -3.310 -3.543 1.00 61.19 99 GLY A N 1
ATOM 720 C CA . GLY A 1 99 ? 19.870 -4.203 -2.712 1.00 61.19 99 GLY A CA 1
ATOM 721 C C . GLY A 1 99 ? 19.062 -5.186 -1.858 1.00 61.19 99 GLY A C 1
ATOM 722 O O . GLY A 1 99 ? 17.890 -4.977 -1.560 1.00 61.19 99 GLY A O 1
ATOM 723 N N . LEU A 1 100 ? 19.723 -6.263 -1.420 1.00 56.88 100 LEU A N 1
ATOM 724 C CA . LEU A 1 100 ? 19.180 -7.248 -0.470 1.00 56.88 100 LEU A CA 1
ATOM 725 C C . LEU A 1 100 ? 19.123 -6.727 0.980 1.00 56.88 100 LEU A C 1
ATOM 727 O O . LEU A 1 100 ? 18.672 -7.458 1.859 1.00 56.88 100 LEU A O 1
ATOM 731 N N . THR A 1 101 ? 19.616 -5.517 1.230 1.00 58.62 101 THR A N 1
ATOM 732 C CA . THR A 1 101 ? 19.650 -4.856 2.541 1.00 58.62 101 THR A CA 1
ATOM 733 C C . THR A 1 101 ? 18.327 -4.179 2.893 1.00 58.62 101 THR A C 1
ATOM 735 O O . THR A 1 101 ? 18.056 -3.973 4.066 1.00 58.62 101 THR A O 1
ATOM 738 N N . HIS A 1 102 ? 17.480 -3.889 1.900 1.00 66.94 102 HIS A N 1
ATOM 739 C CA . HIS A 1 102 ? 16.180 -3.247 2.104 1.00 66.94 102 HIS A CA 1
ATOM 740 C C . HIS A 1 102 ? 15.149 -4.310 2.492 1.00 66.94 102 HIS A C 1
ATOM 742 O O . HIS A 1 102 ? 14.557 -4.970 1.630 1.00 66.94 102 HIS A O 1
ATOM 748 N N . ASN A 1 103 ? 15.005 -4.543 3.794 1.00 74.12 103 ASN A N 1
ATOM 749 C CA . ASN A 1 103 ? 14.113 -5.555 4.336 1.00 74.12 103 ASN A CA 1
ATOM 750 C C . ASN A 1 103 ? 12.863 -4.902 4.940 1.00 74.12 103 ASN A C 1
ATOM 752 O O . ASN A 1 103 ? 12.956 -4.154 5.905 1.00 74.12 103 ASN A O 1
ATOM 756 N N . PHE A 1 104 ? 11.686 -5.260 4.425 1.00 90.44 104 PHE A N 1
ATOM 757 C CA . PHE A 1 104 ? 10.399 -4.859 5.004 1.00 90.44 104 PHE A CA 1
ATOM 758 C C . PHE A 1 104 ? 10.130 -5.509 6.375 1.00 90.44 104 PHE A C 1
ATOM 760 O O . PHE A 1 104 ? 9.197 -5.122 7.065 1.00 90.44 104 PHE A O 1
ATOM 767 N N . GLY A 1 105 ? 10.936 -6.498 6.776 1.00 92.12 105 GLY A N 1
ATOM 768 C CA . GLY A 1 105 ? 10.709 -7.357 7.935 1.00 92.12 105 GLY A CA 1
ATOM 769 C C . GLY A 1 105 ? 10.570 -6.620 9.260 1.00 92.12 105 GLY A C 1
ATOM 770 O O . GLY A 1 105 ? 9.582 -6.834 9.954 1.00 92.12 105 GLY A O 1
ATOM 771 N N . VAL A 1 106 ? 11.539 -5.775 9.622 1.00 91.56 106 VAL A N 1
ATOM 772 C CA . VAL A 1 106 ? 11.472 -5.009 10.881 1.00 91.56 106 VAL A CA 1
ATOM 773 C C . VAL A 1 106 ? 10.323 -4.007 10.819 1.00 91.56 106 VAL A C 1
ATOM 775 O O . VAL A 1 106 ? 9.484 -3.988 11.713 1.00 91.56 106 VAL A O 1
ATOM 778 N N . LEU A 1 107 ? 10.212 -3.270 9.709 1.00 93.50 107 LEU A N 1
ATOM 779 C CA . LEU A 1 107 ? 9.144 -2.296 9.489 1.00 93.50 107 LEU A CA 1
ATOM 780 C C . LEU A 1 107 ? 7.743 -2.906 9.669 1.00 93.50 107 LEU A C 1
ATOM 782 O O . LEU A 1 107 ? 6.907 -2.353 10.381 1.00 93.50 107 LEU A O 1
ATOM 786 N N . PHE A 1 108 ? 7.482 -4.060 9.052 1.00 95.06 108 PHE A N 1
ATOM 787 C CA . PHE A 1 108 ? 6.177 -4.715 9.116 1.00 95.06 108 PHE A CA 1
ATOM 788 C C . PHE A 1 108 ? 5.887 -5.262 10.514 1.00 95.06 108 PHE A C 1
ATOM 790 O O . PHE A 1 108 ? 4.765 -5.126 10.997 1.00 95.06 108 PHE A O 1
ATOM 797 N N . ARG A 1 109 ? 6.886 -5.847 11.188 1.00 93.9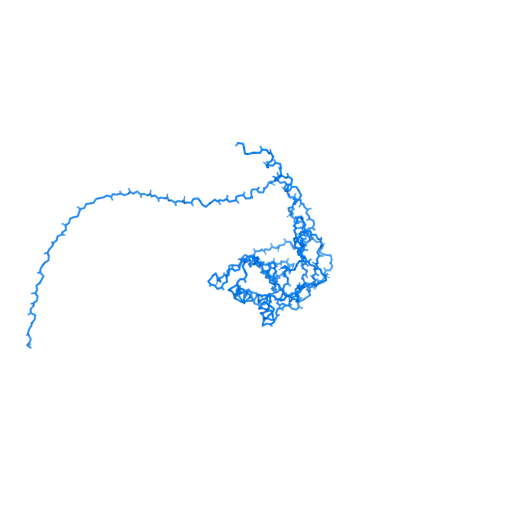4 109 ARG A N 1
ATOM 798 C CA . ARG A 1 109 ? 6.728 -6.363 12.556 1.00 93.94 109 ARG A CA 1
ATOM 799 C C . ARG A 1 109 ? 6.450 -5.241 13.553 1.00 93.94 109 ARG A C 1
ATOM 801 O O . ARG A 1 109 ? 5.542 -5.385 14.365 1.00 93.94 109 ARG A O 1
ATOM 808 N N . GLU A 1 110 ? 7.158 -4.119 13.451 1.00 93.50 110 GLU A N 1
ATOM 809 C CA . GLU A 1 110 ? 6.922 -2.945 14.297 1.00 93.50 110 GLU A CA 1
ATOM 810 C C . GLU A 1 110 ? 5.545 -2.323 14.034 1.00 93.50 110 GLU A C 1
ATOM 812 O O . GLU A 1 110 ? 4.797 -2.045 14.973 1.00 93.50 110 GLU A O 1
ATOM 817 N N . ALA A 1 111 ? 5.139 -2.192 12.767 1.00 94.31 111 ALA A N 1
ATOM 818 C CA . ALA A 1 111 ? 3.799 -1.718 12.426 1.00 94.31 111 ALA A CA 1
ATOM 819 C C . ALA A 1 111 ? 2.699 -2.650 12.964 1.00 94.31 111 ALA A C 1
ATOM 821 O O . ALA A 1 111 ? 1.695 -2.180 13.502 1.00 94.31 111 ALA A O 1
ATOM 822 N N . MET A 1 112 ? 2.896 -3.969 12.890 1.00 93.56 112 MET A N 1
ATOM 823 C CA . MET A 1 112 ? 1.983 -4.943 13.493 1.00 93.56 112 MET A CA 1
ATOM 824 C C . MET A 1 112 ? 1.945 -4.845 15.020 1.00 93.56 112 MET A C 1
ATOM 826 O O . MET A 1 112 ? 0.863 -4.894 15.607 1.00 93.56 112 MET A O 1
ATOM 830 N N . ALA A 1 113 ? 3.098 -4.667 15.669 1.00 93.00 113 ALA A N 1
ATOM 831 C CA . ALA A 1 113 ? 3.173 -4.476 17.113 1.00 93.00 113 ALA A CA 1
ATOM 832 C C . ALA A 1 113 ? 2.401 -3.219 17.546 1.00 93.00 113 ALA A C 1
ATOM 834 O O . ALA A 1 113 ? 1.623 -3.270 18.501 1.00 93.00 113 ALA A O 1
ATOM 835 N N . LYS A 1 114 ? 2.532 -2.115 16.797 1.00 92.44 114 LYS A N 1
ATOM 836 C CA . LYS A 1 114 ? 1.750 -0.887 17.013 1.00 92.44 114 LYS A CA 1
ATOM 837 C C . LYS A 1 114 ? 0.258 -1.087 16.779 1.00 92.44 114 LYS A C 1
ATOM 839 O O . LYS A 1 114 ? -0.543 -0.583 17.561 1.00 92.44 114 LYS A O 1
ATOM 844 N N . ALA A 1 115 ? -0.119 -1.841 15.749 1.00 91.31 115 ALA A N 1
ATOM 845 C CA . ALA A 1 115 ? -1.518 -2.131 15.468 1.00 91.31 115 ALA A CA 1
ATOM 846 C C . ALA A 1 115 ? -2.180 -2.933 16.594 1.00 91.31 115 ALA A C 1
ATOM 848 O O . ALA A 1 115 ? -3.318 -2.632 16.953 1.00 91.31 115 ALA A O 1
ATOM 849 N N . THR A 1 116 ? -1.456 -3.878 17.208 1.00 85.44 116 THR A N 1
ATOM 850 C CA . THR A 1 116 ? -1.942 -4.762 18.281 1.00 85.44 116 THR A CA 1
ATOM 851 C C . THR A 1 116 ? -3.239 -5.486 17.883 1.00 85.44 116 THR A C 1
ATOM 853 O O . THR A 1 116 ? -3.187 -6.583 17.341 1.00 85.44 116 THR A O 1
ATOM 856 N N . SER A 1 117 ? -4.404 -4.883 18.144 1.00 83.88 117 SER A N 1
ATOM 857 C CA . SER A 1 117 ? -5.741 -5.404 17.825 1.00 83.88 117 SER A CA 1
ATOM 858 C C . SER A 1 117 ? -6.520 -4.542 16.824 1.00 83.88 117 SER A C 1
ATOM 860 O O . SER A 1 117 ? -7.643 -4.891 16.463 1.00 83.88 117 SER A O 1
ATOM 862 N N . SER A 1 118 ? -5.952 -3.416 16.394 1.00 89.06 118 SER A N 1
ATOM 863 C CA . SER A 1 118 ? -6.525 -2.553 15.363 1.00 89.06 118 SER A CA 1
ATOM 864 C C . SER A 1 118 ? -6.214 -3.116 13.972 1.00 89.06 118 SER A C 1
ATOM 866 O O . SER A 1 118 ? -5.126 -3.664 13.774 1.00 89.06 118 SER A O 1
ATOM 868 N N . PRO A 1 119 ? -7.117 -2.958 12.989 1.00 90.88 119 PRO A N 1
ATOM 869 C CA . PRO A 1 119 ? -6.798 -3.229 11.592 1.00 90.88 119 PRO A CA 1
ATOM 870 C C . PRO A 1 119 ? -5.554 -2.452 11.145 1.00 90.88 119 PRO A C 1
ATOM 872 O O . PRO A 1 119 ? -5.416 -1.266 11.464 1.00 90.88 119 PRO A O 1
ATOM 875 N N . LEU A 1 120 ? -4.666 -3.119 10.403 1.00 93.75 120 LEU A N 1
ATOM 876 C CA . LEU A 1 120 ? -3.496 -2.515 9.767 1.00 93.75 120 LEU A CA 1
ATOM 877 C C . LEU A 1 120 ? -3.646 -2.601 8.248 1.00 93.75 120 LEU A C 1
ATOM 879 O O . LEU A 1 120 ? -3.763 -3.697 7.695 1.00 93.75 120 LEU A O 1
ATOM 883 N N . LEU A 1 121 ? -3.584 -1.444 7.592 1.00 94.62 121 LEU A N 1
ATOM 884 C CA . LEU A 1 121 ? -3.426 -1.315 6.149 1.00 94.62 121 LEU A CA 1
ATOM 885 C C . LEU A 1 121 ? -1.988 -0.888 5.853 1.00 94.62 121 LEU A C 1
ATOM 887 O O . LEU A 1 121 ? -1.549 0.166 6.296 1.00 94.62 121 LEU A O 1
ATOM 891 N N . ILE A 1 122 ? -1.260 -1.693 5.094 1.00 96.12 122 ILE A N 1
ATOM 892 C CA . ILE A 1 122 ? 0.062 -1.356 4.575 1.00 96.12 122 ILE A CA 1
ATOM 893 C C . ILE A 1 122 ? -0.100 -1.064 3.087 1.00 96.12 122 ILE A C 1
ATOM 895 O O . ILE A 1 122 ? -0.535 -1.927 2.327 1.00 96.12 122 ILE A O 1
ATOM 899 N N . CYS A 1 123 ? 0.231 0.142 2.649 1.00 95.50 123 CYS A N 1
ATOM 900 C CA . CYS A 1 123 ? 0.065 0.538 1.258 1.00 95.50 123 CYS A CA 1
ATOM 901 C C . CYS A 1 123 ? 1.187 1.451 0.780 1.00 95.50 123 CYS A C 1
ATOM 903 O O . CYS A 1 123 ? 1.889 2.051 1.586 1.00 95.50 123 CYS A O 1
ATOM 905 N N . GLY A 1 124 ? 1.335 1.572 -0.534 1.00 94.56 124 GLY A N 1
ATOM 906 C CA . GLY A 1 124 ? 2.271 2.500 -1.159 1.00 94.56 124 GLY A CA 1
ATOM 907 C C . GLY A 1 124 ? 3.079 1.829 -2.257 1.00 94.56 124 GLY A C 1
ATOM 908 O O . GLY A 1 124 ? 2.695 0.766 -2.744 1.00 94.56 124 GLY A O 1
ATOM 909 N N . ASP A 1 125 ? 4.188 2.449 -2.640 1.00 93.81 125 ASP A N 1
ATOM 910 C CA . ASP A 1 125 ? 5.051 1.991 -3.725 1.00 93.81 125 ASP A CA 1
ATOM 911 C C . ASP A 1 125 ? 6.224 1.169 -3.168 1.00 93.81 125 ASP A C 1
ATOM 913 O O . ASP A 1 125 ? 7.129 1.671 -2.496 1.00 93.81 125 ASP A O 1
ATOM 917 N N . PHE A 1 126 ? 6.214 -0.128 -3.471 1.00 93.12 126 PHE A N 1
ATOM 918 C CA . PHE A 1 126 ? 7.181 -1.096 -2.966 1.00 93.12 126 PHE A CA 1
ATOM 919 C C . PHE A 1 126 ? 8.388 -1.298 -3.880 1.00 93.12 126 PHE A C 1
ATOM 921 O O . PHE A 1 126 ? 9.413 -1.815 -3.412 1.00 93.12 126 PHE A O 1
ATOM 928 N N . ASN A 1 127 ? 8.258 -0.990 -5.178 1.00 91.94 127 ASN A N 1
ATOM 929 C CA . ASN A 1 127 ? 9.195 -1.389 -6.236 1.00 91.94 127 ASN A CA 1
ATOM 930 C C . ASN A 1 127 ? 9.804 -2.789 -6.005 1.00 91.94 127 ASN A C 1
ATOM 932 O O . ASN A 1 127 ? 11.030 -2.988 -6.028 1.00 91.94 127 ASN A O 1
ATOM 936 N N . ALA A 1 128 ? 8.937 -3.769 -5.733 1.00 91.38 128 ALA A N 1
ATOM 937 C CA . ALA A 1 128 ? 9.299 -5.145 -5.405 1.00 91.38 128 ALA A CA 1
ATOM 938 C C . ALA A 1 128 ? 8.645 -6.128 -6.394 1.00 91.38 128 ALA A C 1
ATOM 940 O O . ALA A 1 128 ? 7.658 -6.775 -6.051 1.00 91.38 128 ALA A O 1
ATOM 941 N N . PRO A 1 129 ? 9.179 -6.259 -7.628 1.00 91.31 129 PRO A N 1
ATOM 942 C CA . PRO A 1 129 ? 8.576 -7.095 -8.662 1.00 91.31 129 PRO A CA 1
ATOM 943 C C . PRO A 1 129 ? 8.330 -8.532 -8.205 1.00 91.31 129 PRO A C 1
ATOM 945 O O . PRO A 1 129 ? 9.273 -9.202 -7.764 1.00 91.31 129 PRO A O 1
ATOM 948 N N . HIS A 1 130 ? 7.088 -8.992 -8.342 1.00 91.44 130 HIS A N 1
ATOM 949 C CA . HIS A 1 130 ? 6.662 -10.366 -8.091 1.00 91.44 130 HIS A CA 1
ATOM 950 C C . HIS A 1 130 ? 5.450 -10.726 -8.959 1.00 91.44 130 HIS A C 1
ATOM 952 O O . HIS A 1 130 ? 4.588 -9.885 -9.228 1.00 91.44 130 HIS A O 1
ATOM 958 N N . THR A 1 131 ? 5.352 -11.983 -9.372 1.00 89.94 131 THR A N 1
ATOM 959 C CA . THR A 1 131 ? 4.250 -12.516 -10.187 1.00 89.94 131 THR A CA 1
ATOM 960 C C . THR A 1 131 ? 2.889 -12.401 -9.501 1.00 89.94 131 THR A C 1
ATOM 962 O O . THR A 1 131 ? 1.913 -12.034 -10.151 1.00 89.94 131 THR A O 1
ATOM 965 N N . GLN A 1 132 ? 2.823 -12.579 -8.175 1.00 83.12 132 GLN A N 1
ATOM 966 C CA . GLN A 1 132 ? 1.612 -12.283 -7.384 1.00 83.12 132 GLN A CA 1
ATOM 967 C C . GLN A 1 132 ? 1.212 -10.801 -7.381 1.00 83.12 132 GLN A C 1
ATOM 969 O O . GLN A 1 132 ? 0.104 -10.495 -6.977 1.00 83.12 132 GLN A O 1
ATOM 974 N N . GLY A 1 133 ? 2.087 -9.885 -7.806 1.00 77.06 133 GLY A N 1
ATOM 975 C CA . GLY A 1 133 ? 1.761 -8.473 -8.028 1.00 77.06 133 GLY A CA 1
ATOM 976 C C . GLY A 1 133 ? 1.457 -8.147 -9.496 1.00 77.06 133 GLY A C 1
ATOM 977 O O . GLY A 1 133 ? 1.219 -6.993 -9.828 1.00 77.06 133 GLY A O 1
ATOM 978 N N . GLY A 1 134 ? 1.478 -9.135 -10.396 1.00 79.06 134 GLY A N 1
ATOM 979 C CA . GLY A 1 134 ? 1.219 -8.947 -11.828 1.00 79.06 134 GLY A CA 1
ATOM 980 C C . GLY A 1 134 ? 2.469 -8.693 -12.676 1.00 79.06 134 GLY A C 1
ATOM 981 O O . GLY A 1 134 ? 2.348 -8.319 -13.839 1.00 79.06 134 GLY A O 1
ATOM 982 N N . TYR A 1 135 ? 3.672 -8.898 -12.130 1.00 85.88 135 TYR A N 1
ATOM 983 C CA . TYR A 1 135 ? 4.910 -8.850 -12.915 1.00 85.88 135 TYR A CA 1
ATOM 984 C C . TYR A 1 135 ? 5.149 -10.153 -13.687 1.00 85.88 135 TYR A C 1
ATOM 986 O O . TYR A 1 135 ? 4.743 -11.230 -13.264 1.00 85.88 135 TYR A O 1
ATOM 994 N N . GLY A 1 136 ? 5.888 -10.076 -14.798 1.00 85.75 136 GLY A N 1
ATOM 995 C CA . GLY A 1 136 ? 6.274 -11.263 -15.575 1.00 85.75 136 GLY A CA 1
ATOM 996 C C . GLY A 1 136 ? 7.362 -12.130 -14.926 1.00 85.75 136 GLY A C 1
ATOM 997 O O . GLY A 1 136 ? 7.565 -13.266 -15.346 1.00 85.75 136 GLY A O 1
ATOM 998 N N . ALA A 1 137 ? 8.077 -11.606 -13.927 1.00 88.88 137 ALA A N 1
ATOM 999 C CA . ALA A 1 137 ? 9.132 -12.317 -13.215 1.00 88.88 137 ALA A CA 1
ATOM 1000 C C . ALA A 1 137 ? 9.295 -11.793 -11.784 1.00 88.88 137 ALA A C 1
ATOM 1002 O O . ALA A 1 137 ? 9.013 -10.627 -11.494 1.00 88.88 137 ALA A O 1
ATOM 1003 N N . ASP A 1 138 ? 9.820 -12.653 -10.914 1.00 92.00 138 ASP A N 1
ATOM 1004 C CA . ASP A 1 138 ? 10.067 -12.318 -9.518 1.00 92.00 138 ASP A CA 1
ATOM 1005 C C . ASP A 1 138 ? 11.476 -11.754 -9.316 1.00 92.00 138 ASP A C 1
ATOM 1007 O O . ASP A 1 138 ? 12.482 -12.348 -9.717 1.00 92.00 138 ASP A O 1
ATOM 1011 N N . SER A 1 139 ? 11.559 -10.640 -8.600 1.00 90.38 139 SER A N 1
ATOM 1012 C CA . SER A 1 139 ? 12.811 -10.122 -8.053 1.00 90.38 139 SER A CA 1
ATOM 1013 C C . SER A 1 139 ? 13.123 -10.766 -6.692 1.00 90.38 139 SER A C 1
ATOM 1015 O O . SER A 1 139 ? 12.198 -11.162 -5.981 1.00 90.38 139 SER A O 1
ATOM 1017 N N . PRO A 1 140 ? 14.396 -10.818 -6.247 1.00 89.44 140 PRO A N 1
ATOM 1018 C CA . PRO A 1 140 ? 14.730 -11.266 -4.890 1.00 89.44 140 PRO A CA 1
ATOM 1019 C C . PRO A 1 140 ? 13.992 -10.486 -3.793 1.00 89.44 140 PRO A C 1
ATOM 1021 O O . PRO A 1 140 ? 13.599 -11.060 -2.782 1.00 89.44 140 PRO A O 1
ATOM 1024 N N . LYS A 1 141 ? 13.777 -9.182 -4.013 1.00 88.88 141 LYS A N 1
ATOM 1025 C CA . LYS A 1 141 ? 13.020 -8.314 -3.108 1.00 88.88 141 LYS A CA 1
ATOM 1026 C C . LYS A 1 141 ? 11.542 -8.715 -3.050 1.00 88.88 141 LYS A C 1
ATOM 1028 O O . LYS A 1 141 ? 11.005 -8.871 -1.962 1.00 88.88 141 LYS A O 1
ATOM 1033 N N . GLY A 1 142 ? 10.914 -8.921 -4.208 1.00 91.31 142 GLY A N 1
ATOM 1034 C CA . GLY A 1 142 ? 9.520 -9.358 -4.300 1.00 91.31 142 GLY A CA 1
ATOM 1035 C C . GLY A 1 142 ? 9.286 -10.724 -3.661 1.00 91.31 142 GLY A C 1
ATOM 1036 O O . GLY A 1 142 ? 8.323 -10.881 -2.922 1.00 91.31 142 GLY A O 1
ATOM 1037 N N . LYS A 1 143 ? 10.204 -11.683 -3.855 1.00 92.44 143 LYS A N 1
ATOM 1038 C CA . LYS A 1 143 ? 10.126 -13.001 -3.195 1.00 92.44 143 LYS A CA 1
ATOM 1039 C C . LYS A 1 143 ? 10.119 -12.881 -1.675 1.00 92.44 143 LYS A C 1
ATOM 1041 O O . LYS A 1 143 ? 9.235 -13.421 -1.029 1.00 92.44 143 LYS A O 1
ATOM 1046 N N . ARG A 1 144 ? 11.056 -12.111 -1.117 1.00 91.19 144 ARG A N 1
ATOM 1047 C CA . ARG A 1 144 ? 11.134 -11.881 0.334 1.00 91.19 144 ARG A CA 1
ATOM 1048 C C . ARG A 1 144 ? 9.918 -11.153 0.886 1.00 91.19 144 ARG A C 1
ATOM 1050 O O . ARG A 1 144 ? 9.513 -11.435 2.003 1.00 91.19 144 ARG A O 1
ATOM 1057 N N . LEU A 1 145 ? 9.358 -10.208 0.128 1.00 92.88 145 LEU A N 1
ATOM 1058 C CA . LEU A 1 145 ? 8.131 -9.526 0.526 1.00 92.88 145 LEU A CA 1
ATOM 1059 C C . LEU A 1 145 ? 6.969 -10.520 0.625 1.00 92.88 145 LEU A C 1
ATOM 1061 O O . LEU A 1 145 ? 6.270 -10.510 1.628 1.00 92.88 145 LEU A O 1
ATOM 1065 N N . VAL A 1 146 ? 6.803 -11.406 -0.360 1.00 93.44 146 VAL A N 1
ATOM 1066 C CA . VAL A 1 146 ? 5.762 -12.445 -0.323 1.00 93.44 146 VAL A CA 1
ATOM 1067 C C . VAL A 1 146 ? 5.997 -13.441 0.811 1.00 93.44 146 VAL A C 1
ATOM 1069 O O . VAL A 1 146 ? 5.076 -13.706 1.573 1.00 93.44 146 VAL A O 1
ATOM 1072 N N . GLU A 1 147 ? 7.230 -13.919 0.995 1.00 94.19 147 GLU A N 1
ATOM 1073 C CA . GLU A 1 147 ? 7.590 -14.793 2.123 1.00 94.19 147 GLU A CA 1
ATOM 1074 C C . GLU A 1 147 ? 7.273 -14.136 3.476 1.00 94.19 147 GLU A C 1
ATOM 1076 O O . GLU A 1 147 ? 6.739 -14.787 4.370 1.00 94.19 147 GLU A O 1
ATOM 1081 N N . LEU A 1 148 ? 7.560 -12.839 3.623 1.00 94.69 148 LEU A N 1
ATOM 1082 C CA . LEU A 1 148 ? 7.245 -12.067 4.824 1.00 94.69 148 LEU A CA 1
ATOM 1083 C C . LEU A 1 148 ? 5.736 -11.894 5.019 1.00 94.69 148 LEU A C 1
ATOM 1085 O O . LEU A 1 148 ? 5.253 -11.961 6.146 1.00 94.69 148 LEU A O 1
ATOM 1089 N N . MET A 1 149 ? 4.991 -11.650 3.942 1.00 94.75 149 MET A N 1
ATOM 1090 C CA . MET A 1 149 ? 3.535 -11.554 4.006 1.00 94.75 149 MET A CA 1
ATOM 1091 C C . MET A 1 149 ? 2.928 -12.872 4.479 1.00 94.75 149 MET A C 1
ATOM 1093 O O . MET A 1 149 ? 2.112 -12.858 5.398 1.00 94.75 149 MET A O 1
ATOM 1097 N N . ASP A 1 150 ? 3.390 -13.995 3.930 1.00 94.62 150 ASP A N 1
ATOM 1098 C CA . ASP A 1 150 ? 2.974 -15.329 4.355 1.00 94.62 150 ASP A CA 1
ATOM 1099 C C . ASP A 1 150 ? 3.357 -15.595 5.825 1.00 94.62 150 ASP A C 1
ATOM 1101 O O . ASP A 1 150 ? 2.534 -16.092 6.594 1.00 94.62 150 ASP A O 1
ATOM 1105 N N . GLU A 1 151 ? 4.572 -15.218 6.248 1.00 95.50 151 GLU A N 1
ATOM 1106 C CA . GLU A 1 151 ? 5.051 -15.358 7.636 1.00 95.50 151 GLU A CA 1
ATOM 1107 C C . GLU A 1 151 ? 4.175 -14.585 8.634 1.00 95.50 151 GLU A C 1
ATOM 1109 O O . GLU A 1 151 ? 3.878 -15.073 9.726 1.00 95.50 151 GLU A O 1
ATOM 1114 N N . LEU A 1 152 ? 3.764 -13.373 8.261 1.00 94.44 152 LEU A N 1
ATOM 1115 C CA . LEU A 1 152 ? 2.998 -12.464 9.110 1.00 94.44 152 LEU A CA 1
ATOM 1116 C C . LEU A 1 152 ? 1.475 -12.621 8.961 1.00 94.44 152 LEU A C 1
ATOM 1118 O O . LEU A 1 152 ? 0.725 -11.924 9.644 1.00 94.44 152 LEU A O 1
ATOM 1122 N N . GLY A 1 153 ? 1.008 -13.522 8.091 1.00 93.81 153 GLY A N 1
ATOM 1123 C CA . GLY A 1 153 ? -0.418 -13.709 7.808 1.00 93.81 153 GLY A CA 1
ATOM 1124 C C . GLY A 1 153 ? -1.071 -12.499 7.131 1.00 93.81 153 GLY A C 1
ATOM 1125 O O . GLY A 1 153 ? -2.261 -12.251 7.324 1.00 93.81 153 GLY A O 1
ATOM 1126 N N . LEU A 1 154 ? -0.295 -11.728 6.368 1.00 93.88 154 LEU A N 1
ATOM 1127 C CA . LEU A 1 154 ? -0.756 -10.550 5.642 1.00 93.88 154 LEU A CA 1
ATOM 1128 C C . LEU A 1 154 ? -1.375 -10.943 4.295 1.00 93.88 154 LEU A C 1
ATOM 1130 O O . LEU A 1 154 ? -0.905 -11.848 3.611 1.00 93.88 154 LEU A O 1
ATOM 1134 N N . VAL A 1 155 ? -2.407 -10.214 3.876 1.00 92.50 155 VAL A N 1
ATOM 1135 C CA . VAL A 1 155 ? -3.157 -10.498 2.644 1.00 92.50 155 VAL A CA 1
ATOM 1136 C C . VAL A 1 155 ? -2.952 -9.384 1.625 1.00 92.50 155 VAL A C 1
ATOM 1138 O O . VAL A 1 155 ? -3.199 -8.217 1.931 1.00 92.50 155 VAL A O 1
ATOM 1141 N N . LEU A 1 156 ? -2.549 -9.747 0.403 1.00 92.19 156 LEU A N 1
ATOM 1142 C CA . LEU A 1 156 ? -2.505 -8.838 -0.745 1.00 92.19 156 LEU A CA 1
ATOM 1143 C C . LEU A 1 156 ? -3.924 -8.544 -1.255 1.00 92.19 156 LEU A C 1
ATOM 1145 O O . LEU A 1 156 ? -4.697 -9.468 -1.498 1.00 92.19 156 LEU A O 1
ATOM 1149 N N . LEU A 1 157 ? -4.247 -7.267 -1.455 1.00 91.44 157 LEU A N 1
ATOM 1150 C CA . LEU A 1 157 ? -5.555 -6.816 -1.946 1.00 91.44 157 LEU A CA 1
ATOM 1151 C C . LEU A 1 157 ? -5.583 -6.549 -3.455 1.00 91.44 157 LEU A C 1
ATOM 1153 O O . LEU A 1 157 ? -6.659 -6.486 -4.044 1.00 91.44 157 LEU A O 1
ATOM 1157 N N . ASN A 1 158 ? -4.419 -6.360 -4.076 1.00 89.06 158 ASN A N 1
ATOM 1158 C CA . ASN A 1 158 ? -4.315 -5.985 -5.481 1.00 89.06 158 ASN A CA 1
ATOM 1159 C C . ASN A 1 158 ? -4.949 -7.019 -6.417 1.00 89.06 158 ASN A C 1
ATOM 1161 O O . ASN A 1 158 ? -4.631 -8.207 -6.367 1.00 89.06 158 ASN A O 1
ATOM 1165 N N . GLU A 1 159 ? -5.744 -6.542 -7.375 1.00 80.19 159 GLU A N 1
ATOM 1166 C CA . GLU A 1 159 ? -6.171 -7.360 -8.509 1.00 80.19 159 GLU A CA 1
ATOM 1167 C C . GLU A 1 159 ? -5.172 -7.294 -9.671 1.00 80.19 159 GLU A C 1
ATOM 1169 O O . GLU A 1 159 ? -4.851 -6.216 -10.189 1.00 80.19 159 GLU A O 1
ATOM 1174 N N . LEU A 1 160 ? -4.781 -8.469 -10.169 1.00 74.12 160 LEU A N 1
ATOM 1175 C CA . LEU A 1 160 ? -3.743 -8.650 -11.194 1.00 74.12 160 LEU A CA 1
ATOM 1176 C C . LEU A 1 160 ? -4.159 -8.263 -12.615 1.00 74.12 160 LEU A C 1
ATOM 1178 O O . LEU A 1 160 ? -3.325 -8.237 -13.512 1.00 74.12 160 LEU A O 1
ATOM 1182 N N . ALA A 1 161 ? -5.438 -7.962 -12.841 1.00 72.69 161 ALA A N 1
ATOM 1183 C CA . ALA A 1 161 ? -5.968 -7.740 -14.185 1.00 72.69 161 ALA A CA 1
ATOM 1184 C C . ALA A 1 161 ? -5.455 -6.453 -14.860 1.00 72.69 161 ALA A C 1
ATOM 1186 O O . ALA A 1 161 ? -5.606 -6.301 -16.069 1.00 72.69 161 ALA A O 1
ATOM 1187 N N . SER A 1 162 ? -4.869 -5.510 -14.110 1.00 75.25 162 SER A N 1
ATOM 1188 C CA . SER A 1 162 ? -4.268 -4.316 -14.711 1.00 75.25 162 SER A CA 1
ATOM 1189 C C . SER A 1 162 ? -3.207 -3.678 -13.822 1.00 75.25 162 SER A C 1
ATOM 1191 O O . SER A 1 162 ? -3.346 -3.661 -12.599 1.00 75.25 162 SER A O 1
ATOM 1193 N N . HIS A 1 163 ? -2.210 -3.093 -14.478 1.00 86.81 163 HIS A N 1
ATOM 1194 C CA . HIS A 1 163 ? -1.068 -2.410 -13.880 1.00 86.81 163 HIS A CA 1
ATOM 1195 C C . HIS A 1 163 ? -1.444 -1.126 -13.126 1.00 86.81 163 HIS A C 1
ATOM 1197 O O . HIS A 1 163 ? -2.426 -0.457 -13.485 1.00 86.81 163 HIS A O 1
ATOM 1203 N N . THR A 1 164 ? -0.672 -0.810 -12.082 1.00 87.69 164 THR A N 1
ATOM 1204 C CA . THR A 1 164 ? -0.841 0.394 -11.245 1.00 87.69 164 THR A CA 1
ATOM 1205 C C . THR A 1 164 ? 0.028 1.554 -11.720 1.00 87.69 164 THR A C 1
ATOM 1207 O O . THR A 1 164 ? -0.338 2.694 -11.482 1.00 87.69 164 THR A O 1
ATOM 1210 N N . CYS A 1 165 ? 1.096 1.281 -12.471 1.00 88.94 165 CYS A N 1
ATOM 1211 C CA . CYS A 1 165 ? 1.954 2.267 -13.116 1.00 88.94 165 CYS A CA 1
ATOM 1212 C C . CYS A 1 165 ? 1.998 2.005 -14.631 1.00 88.94 165 CYS A C 1
ATOM 1214 O O . CYS A 1 165 ? 2.243 0.875 -15.069 1.00 88.94 165 CYS A O 1
ATOM 1216 N N . ILE A 1 166 ? 1.727 3.039 -15.429 1.00 88.19 166 ILE A N 1
ATOM 1217 C CA . ILE A 1 166 ? 1.681 2.976 -16.891 1.00 88.19 166 ILE A CA 1
ATOM 1218 C C . ILE A 1 166 ? 2.997 3.463 -17.472 1.00 88.19 166 ILE A C 1
ATOM 1220 O O . ILE A 1 166 ? 3.408 4.609 -17.295 1.00 88.19 166 ILE A O 1
ATOM 1224 N N . GLY A 1 167 ? 3.657 2.562 -18.194 1.00 80.81 167 GLY A N 1
ATOM 1225 C CA . GLY A 1 167 ? 4.943 2.833 -18.799 1.00 80.81 167 GLY A CA 1
ATOM 1226 C C . GLY A 1 167 ? 4.816 3.833 -19.945 1.00 80.81 167 GLY A C 1
ATOM 1227 O O . GLY A 1 167 ? 3.927 3.747 -20.792 1.00 80.81 167 GLY A O 1
ATOM 1228 N N . GLN A 1 168 ? 5.743 4.785 -20.008 1.00 80.12 168 GLN A N 1
ATOM 1229 C CA . GLN A 1 168 ? 5.852 5.692 -21.148 1.00 80.12 168 GLN A CA 1
ATOM 1230 C C . GLN A 1 168 ? 6.832 5.140 -22.184 1.00 80.12 168 GLN A C 1
ATOM 1232 O O . GLN A 1 168 ? 7.957 4.791 -21.830 1.00 80.12 168 GLN A O 1
ATOM 1237 N N . ALA A 1 169 ? 6.417 5.136 -23.459 1.00 76.00 169 ALA A N 1
ATOM 1238 C CA . ALA A 1 169 ? 7.175 4.845 -24.689 1.00 76.00 169 ALA A CA 1
ATOM 1239 C C . ALA A 1 169 ? 8.081 3.592 -24.689 1.00 76.00 169 ALA A C 1
ATOM 1241 O O . ALA A 1 169 ? 7.845 2.669 -25.464 1.00 76.00 169 ALA A O 1
ATOM 1242 N N . ALA A 1 170 ? 9.139 3.585 -23.876 1.00 72.12 170 ALA A N 1
ATOM 1243 C CA . ALA A 1 170 ? 10.145 2.532 -23.757 1.00 72.12 170 ALA A CA 1
ATOM 1244 C C . ALA A 1 170 ? 10.056 1.725 -22.445 1.00 72.12 170 ALA A C 1
ATOM 1246 O O . ALA A 1 170 ? 10.770 0.734 -22.295 1.00 72.12 170 ALA A O 1
ATOM 1247 N N . CYS A 1 171 ? 9.208 2.135 -21.499 1.00 77.31 171 CYS A N 1
ATOM 1248 C CA . CYS A 1 171 ? 8.966 1.411 -20.255 1.00 77.31 171 CYS A CA 1
ATOM 1249 C C . CYS A 1 171 ? 7.714 0.539 -20.381 1.00 77.31 171 CYS A C 1
ATOM 1251 O O . CYS A 1 171 ? 6.721 0.952 -20.974 1.00 77.31 171 CYS A O 1
ATOM 1253 N N . HIS A 1 172 ? 7.764 -0.662 -19.809 1.00 83.56 172 HIS A N 1
ATOM 1254 C CA . HIS A 1 172 ? 6.589 -1.517 -19.679 1.00 83.56 172 HIS A CA 1
ATOM 1255 C C . HIS A 1 172 ? 5.695 -1.035 -18.539 1.00 83.56 172 HIS A C 1
ATOM 1257 O O . HIS A 1 172 ? 6.181 -0.443 -17.575 1.00 83.56 172 HIS A O 1
ATOM 1263 N N . ASP A 1 173 ? 4.410 -1.356 -18.633 1.00 87.94 173 ASP A N 1
ATOM 1264 C CA . ASP A 1 173 ? 3.483 -1.206 -17.520 1.00 87.94 173 ASP A CA 1
ATOM 1265 C C . ASP A 1 173 ? 3.905 -2.110 -16.350 1.00 87.94 173 ASP A C 1
ATOM 1267 O O . ASP A 1 173 ? 4.386 -3.233 -16.540 1.00 87.94 173 ASP A O 1
ATOM 1271 N N . THR A 1 174 ? 3.751 -1.609 -15.126 1.00 89.50 174 THR A N 1
ATOM 1272 C CA . THR A 1 174 ? 4.184 -2.299 -13.905 1.00 89.50 174 THR A CA 1
ATOM 1273 C C . THR A 1 174 ? 3.191 -2.110 -12.762 1.00 89.50 174 THR A C 1
ATOM 1275 O O . THR A 1 174 ? 2.265 -1.308 -12.841 1.00 89.50 174 THR A O 1
ATOM 1278 N N . SER A 1 175 ? 3.358 -2.880 -11.688 1.00 91.50 175 SER A N 1
ATOM 1279 C CA . SER A 1 175 ? 2.463 -2.832 -10.526 1.00 91.50 175 SER A CA 1
ATOM 1280 C C . SER A 1 175 ? 3.233 -2.613 -9.218 1.00 91.50 175 SER A C 1
ATOM 1282 O O . SER A 1 175 ? 3.224 -3.498 -8.357 1.00 91.50 175 SER A O 1
ATOM 1284 N N . PRO A 1 176 ? 3.985 -1.506 -9.081 1.00 92.12 176 PRO A N 1
ATOM 1285 C CA . PRO A 1 176 ? 4.850 -1.309 -7.925 1.00 92.12 176 PRO A CA 1
ATOM 1286 C C . PRO A 1 176 ? 4.052 -0.921 -6.669 1.00 92.12 176 PRO A C 1
ATOM 1288 O O . PRO A 1 176 ? 4.519 -1.157 -5.553 1.00 92.12 176 PRO A O 1
ATOM 1291 N N . ASP A 1 177 ? 2.833 -0.405 -6.853 1.00 93.31 177 ASP A N 1
ATOM 1292 C CA . ASP A 1 177 ? 1.925 -0.007 -5.785 1.00 93.31 177 ASP A CA 1
ATOM 1293 C C . ASP A 1 177 ? 1.163 -1.214 -5.240 1.00 93.31 177 ASP A C 1
ATOM 1295 O O . ASP A 1 177 ? 0.400 -1.859 -5.966 1.00 93.31 177 ASP A O 1
ATOM 1299 N N . LEU A 1 178 ? 1.324 -1.510 -3.952 1.00 93.81 178 LEU A N 1
ATOM 1300 C CA . LEU A 1 178 ? 0.642 -2.622 -3.292 1.00 93.81 178 LEU A CA 1
ATOM 1301 C C . LEU A 1 178 ? -0.248 -2.120 -2.157 1.00 93.81 178 LEU A C 1
ATOM 1303 O O . LEU A 1 178 ? 0.011 -1.095 -1.531 1.00 93.81 178 LEU A O 1
ATOM 1307 N N . SER A 1 179 ? -1.320 -2.860 -1.897 1.00 94.00 179 SER A N 1
ATOM 1308 C CA . SER A 1 179 ? -2.221 -2.698 -0.761 1.00 94.00 179 SER A CA 1
ATOM 1309 C C . SER A 1 179 ? -2.309 -4.039 -0.040 1.00 94.00 179 SER A C 1
ATOM 1311 O O . SER A 1 179 ? -2.732 -5.038 -0.619 1.00 94.00 179 SER A O 1
ATOM 1313 N N . ILE A 1 180 ? -1.867 -4.071 1.209 1.00 94.56 180 ILE A N 1
ATOM 1314 C CA . ILE A 1 180 ? -1.681 -5.268 2.029 1.00 94.56 180 ILE A CA 1
ATOM 1315 C C . ILE A 1 180 ? -2.390 -5.037 3.364 1.00 94.56 180 ILE A C 1
ATOM 1317 O O . ILE A 1 180 ? -2.365 -3.928 3.890 1.00 94.56 180 ILE A O 1
ATOM 1321 N N . ARG A 1 181 ? -3.008 -6.064 3.947 1.00 92.81 181 ARG A N 1
ATOM 1322 C CA . ARG A 1 181 ? -3.692 -5.939 5.246 1.00 92.81 181 ARG A CA 1
ATOM 1323 C C . ARG A 1 181 ? -3.381 -7.069 6.217 1.00 92.81 181 ARG A C 1
ATOM 1325 O O . ARG A 1 181 ? -3.015 -8.156 5.776 1.00 92.81 181 ARG A O 1
ATOM 1332 N N . SER A 1 182 ? -3.595 -6.827 7.511 1.00 90.88 182 SER A N 1
ATOM 1333 C CA . SER A 1 182 ? -3.436 -7.835 8.575 1.00 90.88 182 SER A CA 1
ATOM 1334 C C . SER A 1 182 ? -4.727 -8.522 9.032 1.00 90.88 182 SER A C 1
ATOM 1336 O O . SER A 1 182 ? -4.653 -9.575 9.662 1.00 90.88 182 SER A O 1
ATOM 1338 N N . ASP A 1 183 ? -5.905 -7.956 8.759 1.00 79.69 183 ASP A N 1
ATOM 1339 C CA . ASP A 1 183 ? -7.176 -8.436 9.306 1.00 79.69 183 ASP A CA 1
ATOM 1340 C C . ASP A 1 183 ? -8.103 -9.053 8.242 1.00 79.69 183 ASP A C 1
ATOM 1342 O O . ASP A 1 183 ? -7.952 -8.850 7.040 1.00 79.69 183 ASP A O 1
ATOM 1346 N N . ALA A 1 184 ? -9.090 -9.837 8.686 1.00 66.69 184 ALA A N 1
ATOM 1347 C CA . ALA A 1 184 ? -10.047 -10.525 7.813 1.00 66.69 184 ALA A CA 1
ATOM 1348 C C . ALA A 1 184 ? -11.378 -9.764 7.634 1.00 66.69 184 ALA A C 1
ATOM 1350 O O . ALA A 1 184 ? -12.366 -10.359 7.202 1.00 66.69 184 ALA A O 1
ATOM 1351 N N . GLY A 1 185 ? -11.431 -8.470 7.977 1.00 73.50 185 GLY A N 1
ATOM 1352 C CA . GLY A 1 185 ? -12.649 -7.656 7.904 1.00 73.50 185 GLY A CA 1
ATOM 1353 C C . GLY A 1 185 ? -13.229 -7.522 6.489 1.00 73.50 185 GLY A C 1
ATOM 1354 O O . GLY A 1 185 ? -12.604 -7.903 5.496 1.00 73.50 185 GLY A O 1
ATOM 1355 N N . ALA A 1 186 ? -14.433 -6.960 6.373 1.00 76.00 186 ALA A N 1
ATOM 1356 C CA . ALA A 1 186 ? -14.991 -6.607 5.068 1.00 76.00 186 ALA A CA 1
ATOM 1357 C C . ALA A 1 186 ? -14.113 -5.537 4.399 1.00 76.00 186 ALA A C 1
ATOM 1359 O O . ALA A 1 186 ? -13.801 -4.512 5.011 1.00 76.00 186 ALA A O 1
ATOM 1360 N N . ILE A 1 187 ? -13.700 -5.798 3.158 1.00 82.88 187 ILE A N 1
ATOM 1361 C CA . ILE A 1 187 ? -12.867 -4.891 2.375 1.00 82.88 187 ILE A CA 1
ATOM 1362 C C . ILE A 1 187 ? -13.283 -4.926 0.910 1.00 82.88 187 ILE A C 1
ATOM 1364 O O . ILE A 1 187 ? -13.579 -5.991 0.367 1.00 82.88 187 ILE A O 1
ATOM 1368 N N . ALA A 1 188 ? -13.275 -3.761 0.279 1.00 82.62 188 ALA A N 1
ATOM 1369 C CA . ALA A 1 188 ? -13.315 -3.623 -1.163 1.00 82.62 188 ALA A CA 1
ATOM 1370 C C . ALA A 1 188 ? -12.036 -2.921 -1.613 1.00 82.62 188 ALA A C 1
ATOM 1372 O O . ALA A 1 188 ? -11.588 -1.953 -0.998 1.00 82.62 188 ALA A O 1
ATOM 1373 N N . TRP A 1 189 ? -11.443 -3.425 -2.684 1.00 87.69 189 TRP A N 1
ATOM 1374 C CA . TRP A 1 189 ? -10.295 -2.816 -3.334 1.00 87.69 189 TRP A CA 1
ATOM 1375 C C . TRP A 1 189 ? -10.680 -2.538 -4.778 1.00 87.69 189 TRP A C 1
ATOM 1377 O O . TRP A 1 189 ? -11.294 -3.379 -5.433 1.00 87.69 189 TRP A O 1
ATOM 1387 N N . SER A 1 190 ? -10.358 -1.351 -5.276 1.00 83.31 190 SER A N 1
ATOM 1388 C CA . SER A 1 190 ? -10.606 -1.001 -6.668 1.00 83.31 190 SER A CA 1
ATOM 1389 C C . SER A 1 190 ? -9.542 -0.053 -7.202 1.00 83.31 190 SER A C 1
ATOM 1391 O O . SER A 1 190 ? -8.972 0.766 -6.481 1.00 83.31 190 SER A O 1
ATOM 1393 N N . LYS A 1 191 ? -9.284 -0.155 -8.505 1.00 80.88 191 LYS A N 1
ATOM 1394 C CA . LYS A 1 191 ? -8.554 0.867 -9.259 1.00 80.88 191 LYS A CA 1
ATOM 1395 C C . LYS A 1 191 ? -9.561 1.911 -9.707 1.00 80.88 191 LYS A C 1
ATOM 1397 O O . LYS A 1 191 ? -10.553 1.551 -10.337 1.00 80.88 191 LYS A O 1
ATOM 1402 N N . THR A 1 192 ? -9.300 3.185 -9.434 1.00 83.12 192 THR A N 1
ATOM 1403 C CA . THR A 1 192 ? -10.197 4.260 -9.892 1.00 83.12 192 THR A CA 1
ATOM 1404 C C . THR A 1 192 ? -10.030 4.541 -11.386 1.00 83.12 192 THR A C 1
ATOM 1406 O O . THR A 1 192 ? -10.898 5.154 -11.995 1.00 83.12 192 THR A O 1
ATOM 1409 N N . PHE A 1 193 ? -8.920 4.072 -11.977 1.00 83.00 193 PHE A N 1
ATOM 1410 C CA . PHE A 1 193 ? -8.451 4.410 -13.327 1.00 83.00 193 PHE A CA 1
ATOM 1411 C C . PHE A 1 193 ? -8.129 5.897 -13.528 1.00 83.00 193 PHE A C 1
ATOM 1413 O O . PHE A 1 193 ? -7.825 6.303 -14.647 1.00 83.00 193 PHE A O 1
ATOM 1420 N N . GLU A 1 194 ? -8.129 6.686 -12.455 1.00 84.19 194 GLU A N 1
ATOM 1421 C CA . GLU A 1 194 ? -7.642 8.059 -12.463 1.00 84.19 194 GLU A CA 1
ATOM 1422 C C . GLU A 1 194 ? -6.132 8.070 -12.222 1.00 84.19 194 GLU A C 1
ATOM 1424 O O . GLU A 1 194 ? -5.628 7.324 -11.384 1.00 84.19 194 GLU A O 1
ATOM 1429 N N . ASP A 1 195 ? -5.411 8.919 -12.948 1.00 82.94 195 ASP A N 1
ATOM 1430 C CA . ASP A 1 195 ? -3.959 9.084 -12.813 1.00 82.94 195 ASP A CA 1
ATOM 1431 C C . ASP A 1 195 ? -3.561 10.477 -12.296 1.00 82.94 195 ASP A C 1
ATOM 1433 O O . ASP A 1 195 ? -2.427 10.693 -11.881 1.00 82.94 195 ASP A O 1
ATOM 1437 N N . LEU A 1 196 ? -4.492 11.440 -12.291 1.00 82.56 196 LEU A N 1
ATOM 1438 C CA . LEU A 1 196 ? -4.259 12.836 -11.898 1.00 82.56 196 LEU A CA 1
ATOM 1439 C C . LEU A 1 196 ? -3.039 13.475 -12.600 1.00 82.56 196 LEU A C 1
ATOM 1441 O O . LEU A 1 196 ? -2.431 14.418 -12.080 1.00 82.56 196 LEU A O 1
ATOM 1445 N N . GLY A 1 197 ? -2.695 13.000 -13.802 1.00 79.69 197 GLY A N 1
ATOM 1446 C CA . GLY A 1 197 ? -1.515 13.417 -14.562 1.00 79.69 197 GLY A CA 1
ATOM 1447 C C . GLY A 1 197 ? -0.189 12.780 -14.118 1.00 79.69 197 GLY A C 1
ATOM 1448 O O . GLY A 1 197 ? 0.863 13.276 -14.521 1.00 79.69 197 GLY A O 1
ATOM 1449 N N . SER A 1 198 ? -0.224 11.731 -13.291 1.00 84.44 198 SER A N 1
ATOM 1450 C CA . SER A 1 198 ? 0.906 10.850 -12.962 1.00 84.44 198 SER A CA 1
ATOM 1451 C C . SER A 1 198 ? 0.967 9.656 -13.926 1.00 84.44 198 SER A C 1
ATOM 1453 O O . SER A 1 198 ? 0.041 9.383 -14.681 1.00 84.44 198 SER A O 1
ATOM 1455 N N . ASP A 1 199 ? 2.084 8.940 -13.926 1.00 87.38 199 ASP A N 1
ATOM 1456 C CA . ASP A 1 199 ? 2.210 7.590 -14.472 1.00 87.38 199 ASP A CA 1
ATOM 1457 C C . ASP A 1 199 ? 1.616 6.515 -13.542 1.00 87.38 199 ASP A C 1
ATOM 1459 O O . ASP A 1 199 ? 1.306 5.417 -14.005 1.00 87.38 199 ASP A O 1
ATOM 1463 N N . HIS A 1 200 ? 1.388 6.826 -12.262 1.00 90.94 200 HIS A N 1
ATOM 1464 C CA . HIS A 1 200 ? 0.698 5.957 -11.309 1.00 90.94 200 HIS A CA 1
ATOM 1465 C C . HIS A 1 200 ? -0.815 6.202 -11.304 1.00 90.94 200 HIS A C 1
ATOM 1467 O O . HIS A 1 200 ? -1.300 7.324 -11.440 1.00 90.94 200 HIS A O 1
ATOM 1473 N N . ARG A 1 201 ? -1.575 5.126 -11.099 1.00 89.38 201 ARG A N 1
ATOM 1474 C CA . ARG A 1 201 ? -3.030 5.145 -10.943 1.00 89.38 201 ARG A CA 1
ATOM 1475 C C . ARG A 1 201 ? -3.416 5.230 -9.477 1.00 89.38 201 ARG A C 1
ATOM 1477 O O . ARG A 1 201 ? -2.854 4.540 -8.630 1.00 89.38 201 ARG A O 1
ATOM 1484 N N . VAL A 1 202 ? -4.464 5.995 -9.205 1.00 88.56 202 VAL A N 1
ATOM 1485 C CA . VAL A 1 202 ? -5.077 6.078 -7.884 1.00 88.56 202 VAL A CA 1
ATOM 1486 C C . VAL A 1 202 ? -5.768 4.749 -7.552 1.00 88.56 202 VAL A C 1
ATOM 1488 O O . VAL A 1 202 ? -6.570 4.204 -8.322 1.00 88.56 202 VAL A O 1
ATOM 1491 N N . LEU A 1 203 ? -5.435 4.216 -6.378 1.00 89.44 203 LEU A N 1
ATOM 1492 C CA . LEU A 1 203 ? -6.042 3.019 -5.806 1.00 89.44 203 LEU A CA 1
ATOM 1493 C C . LEU A 1 203 ? -7.022 3.424 -4.705 1.00 89.44 203 LEU A C 1
ATOM 1495 O O . LEU A 1 203 ? -6.750 4.334 -3.923 1.00 89.44 203 LEU A O 1
ATOM 1499 N N . CYS A 1 204 ? -8.155 2.734 -4.631 1.00 88.69 204 CYS A N 1
ATOM 1500 C CA . CYS A 1 204 ? -9.167 2.945 -3.609 1.00 88.69 204 CYS A CA 1
ATOM 1501 C C . CYS A 1 204 ? -9.338 1.672 -2.779 1.00 88.69 204 CYS A C 1
ATOM 1503 O O . CYS A 1 204 ? -9.603 0.593 -3.314 1.00 88.69 204 CYS A O 1
ATOM 1505 N N . VAL A 1 205 ? -9.201 1.817 -1.461 1.00 87.12 205 VAL A N 1
ATOM 1506 C CA . VAL A 1 205 ? -9.458 0.759 -0.484 1.00 87.12 205 VAL A CA 1
ATOM 1507 C C . VAL A 1 205 ? -10.581 1.217 0.432 1.00 87.12 205 VAL A C 1
ATOM 1509 O O . VAL A 1 205 ? -10.476 2.251 1.090 1.00 87.12 205 VAL A O 1
ATOM 1512 N N . THR A 1 206 ? -11.652 0.438 0.490 1.00 84.50 206 THR A N 1
ATOM 1513 C CA . THR A 1 206 ? -12.800 0.676 1.364 1.00 84.50 206 THR A CA 1
ATOM 1514 C C . THR A 1 206 ? -12.834 -0.411 2.423 1.00 84.50 206 THR A C 1
ATOM 1516 O O . THR A 1 206 ? -12.878 -1.591 2.088 1.00 84.50 206 THR A O 1
ATOM 1519 N N . MET A 1 207 ? -12.825 -0.032 3.699 1.00 77.50 207 MET A N 1
ATOM 1520 C CA . MET A 1 207 ? -12.865 -0.976 4.818 1.00 77.50 207 MET A CA 1
ATOM 1521 C C . MET A 1 207 ? -14.125 -0.787 5.654 1.00 77.50 207 MET A C 1
ATOM 1523 O O . MET A 1 207 ? -14.519 0.342 5.945 1.00 77.50 207 MET A O 1
ATOM 1527 N N . GLY A 1 208 ? -14.713 -1.904 6.079 1.00 72.75 208 GLY A N 1
ATOM 1528 C CA . GLY A 1 208 ? -15.960 -1.942 6.840 1.00 72.75 208 GLY A CA 1
ATOM 1529 C C . GLY A 1 208 ? -17.148 -2.452 6.023 1.00 72.75 208 GLY A C 1
ATOM 1530 O O . GLY A 1 208 ? -17.055 -2.702 4.825 1.00 72.75 208 GLY A O 1
ATOM 1531 N N . GLU A 1 209 ? -18.273 -2.661 6.705 1.00 58.41 209 GLU A N 1
ATOM 1532 C CA . GLU A 1 209 ? -19.534 -3.037 6.060 1.00 58.41 209 GLU A CA 1
ATOM 1533 C C . GLU A 1 209 ? -20.165 -1.824 5.375 1.00 58.41 209 GLU A C 1
ATOM 1535 O O . GLU A 1 209 ? -20.162 -0.724 5.934 1.00 58.41 209 GLU A O 1
ATOM 1540 N N . ASP A 1 210 ? -20.766 -2.056 4.209 1.00 51.03 210 ASP A N 1
ATOM 1541 C CA . ASP A 1 210 ? -21.522 -1.075 3.432 1.00 51.03 210 ASP A CA 1
ATOM 1542 C C . ASP A 1 210 ? -22.832 -0.722 4.167 1.00 51.03 210 ASP A C 1
ATOM 1544 O O . ASP A 1 210 ? -23.931 -1.195 3.868 1.00 51.03 210 ASP A O 1
ATOM 1548 N N . LYS A 1 211 ? -22.709 0.044 5.254 1.00 46.59 211 LYS A N 1
ATOM 1549 C CA . LYS A 1 211 ? -23.844 0.583 6.004 1.00 46.59 211 LYS A CA 1
ATOM 1550 C C . LYS A 1 211 ? -24.334 1.783 5.208 1.00 46.59 211 LYS A C 1
ATOM 1552 O O . LYS A 1 211 ? -23.800 2.875 5.358 1.00 46.59 211 LYS A O 1
ATOM 1557 N N . GLY A 1 212 ? -25.274 1.510 4.301 1.00 47.06 212 GLY A N 1
ATOM 1558 C CA . GLY A 1 212 ? -25.733 2.419 3.252 1.00 47.06 212 GLY A CA 1
ATOM 1559 C C . GLY A 1 212 ? -25.907 3.882 3.668 1.00 47.06 212 GLY A C 1
ATOM 1560 O O . GLY A 1 212 ? -26.233 4.171 4.812 1.00 47.06 212 GLY A O 1
ATOM 1561 N N . LYS A 1 213 ? -25.703 4.774 2.686 1.00 43.72 213 LYS A N 1
ATOM 1562 C CA . LYS A 1 213 ? -25.748 6.246 2.766 1.00 43.72 213 LYS A CA 1
ATOM 1563 C C . LYS A 1 213 ? -25.229 6.806 4.095 1.00 43.72 213 LYS A C 1
ATOM 1565 O O . LYS A 1 213 ? -25.973 7.011 5.049 1.00 43.72 213 LYS A O 1
ATOM 1570 N N . MET A 1 214 ? -23.940 7.147 4.114 1.00 51.50 214 MET A N 1
ATOM 1571 C CA . MET A 1 214 ? -23.411 8.088 5.099 1.00 51.50 214 MET A CA 1
ATOM 1572 C C . MET A 1 214 ? -24.130 9.435 4.909 1.00 51.50 214 MET A C 1
ATOM 1574 O O . MET A 1 214 ? -23.754 10.233 4.057 1.00 51.50 214 MET A O 1
ATOM 1578 N N . ASP A 1 215 ? -25.193 9.669 5.681 1.00 46.75 215 ASP A N 1
ATOM 1579 C CA . ASP A 1 215 ? -26.089 10.829 5.535 1.00 46.75 215 ASP A CA 1
ATOM 1580 C C . ASP A 1 215 ? -25.429 12.186 5.877 1.00 46.75 215 ASP A C 1
ATOM 1582 O O . ASP A 1 215 ? -26.029 13.233 5.661 1.00 46.75 215 ASP A O 1
ATOM 1586 N N . ASP A 1 216 ? -24.181 12.192 6.358 1.00 51.03 216 ASP A N 1
ATOM 1587 C CA . ASP A 1 216 ? -23.390 13.399 6.627 1.00 51.03 216 ASP A CA 1
ATOM 1588 C C . ASP A 1 216 ? -21.932 13.196 6.172 1.00 51.03 216 ASP A C 1
ATOM 1590 O O . ASP A 1 216 ? -21.029 12.964 6.983 1.00 51.03 216 ASP A O 1
ATOM 1594 N N . CYS A 1 217 ? -21.686 13.270 4.860 1.00 51.84 217 CYS A N 1
ATOM 1595 C CA . CYS A 1 217 ? -20.326 13.395 4.336 1.00 51.84 217 CYS A CA 1
ATOM 1596 C C . CYS A 1 217 ? -19.855 14.851 4.475 1.00 51.84 217 CYS A C 1
ATOM 1598 O O . CYS A 1 217 ? -20.551 15.786 4.065 1.00 51.84 217 CYS A O 1
ATOM 1600 N N . GLN A 1 218 ? -18.681 15.066 5.072 1.00 54.38 218 GLN A N 1
ATOM 1601 C CA . GLN A 1 218 ? -18.011 16.357 4.952 1.00 54.38 218 GLN A CA 1
ATOM 1602 C C . GLN A 1 218 ? -17.221 16.367 3.650 1.00 54.38 218 GLN A C 1
ATOM 1604 O O . GLN A 1 218 ? -16.496 15.422 3.350 1.00 54.38 218 GLN A O 1
ATOM 1609 N N . LYS A 1 219 ? -17.340 17.453 2.886 1.00 55.28 219 LYS A N 1
ATOM 1610 C CA . LYS A 1 219 ? -16.493 17.663 1.716 1.00 55.28 219 LYS A CA 1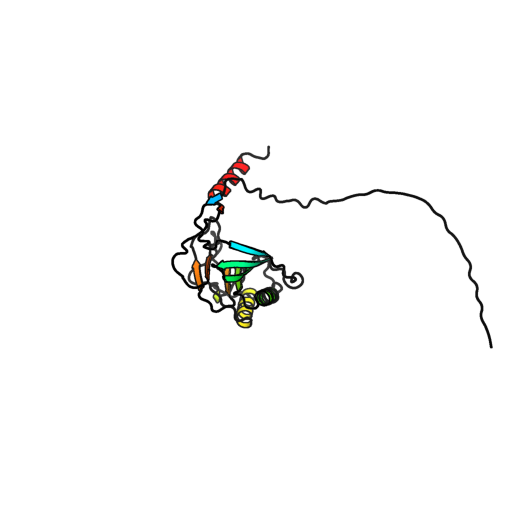
ATOM 1611 C C . LYS A 1 219 ? -15.069 17.948 2.183 1.00 55.28 219 LYS A C 1
ATOM 1613 O O . LYS A 1 219 ? -14.854 18.880 2.960 1.00 55.28 219 LYS A O 1
ATOM 1618 N N . ALA A 1 220 ? -14.106 17.170 1.704 1.00 58.28 220 ALA A N 1
ATOM 1619 C CA . ALA A 1 220 ? -12.699 17.493 1.888 1.00 58.28 220 ALA A CA 1
ATOM 1620 C C . ALA A 1 220 ? -12.262 18.547 0.858 1.00 58.28 220 ALA A C 1
ATOM 1622 O O . ALA A 1 220 ? -12.713 18.546 -0.290 1.00 58.28 220 ALA A O 1
ATOM 1623 N N . ARG A 1 221 ? -11.354 19.444 1.255 1.00 60.53 221 ARG A N 1
ATOM 1624 C CA . ARG A 1 221 ? -10.632 20.282 0.291 1.00 60.53 221 ARG A CA 1
ATOM 1625 C C . ARG A 1 221 ? -9.588 19.401 -0.377 1.00 60.53 221 ARG A C 1
ATOM 1627 O O . ARG A 1 221 ? -8.735 18.838 0.303 1.00 60.53 221 ARG A O 1
ATOM 1634 N N . VAL A 1 222 ? -9.690 19.267 -1.691 1.00 69.06 222 VAL A N 1
ATOM 1635 C CA . VAL A 1 222 ? -8.732 18.521 -2.505 1.00 69.06 222 VAL A CA 1
ATOM 1636 C C . VAL A 1 222 ? -7.997 19.509 -3.391 1.00 69.06 222 VAL A C 1
ATOM 1638 O O . VAL A 1 222 ? -8.558 20.511 -3.842 1.00 69.06 222 VAL A O 1
ATOM 1641 N N . VAL A 1 223 ? -6.715 19.245 -3.614 1.00 75.62 223 VAL A N 1
ATOM 1642 C CA . VAL A 1 223 ? -5.904 20.047 -4.526 1.00 75.62 223 VAL A CA 1
ATOM 1643 C C . VAL A 1 223 ? -6.414 19.839 -5.951 1.00 75.62 223 VAL A C 1
ATOM 1645 O O . VAL A 1 223 ? -6.462 18.721 -6.459 1.00 75.62 223 VAL A O 1
ATOM 1648 N N . ASP A 1 224 ? -6.787 20.936 -6.603 1.00 78.25 224 ASP A N 1
ATOM 1649 C CA . ASP A 1 224 ? -7.035 21.008 -8.038 1.00 78.25 224 ASP A CA 1
ATOM 1650 C C . ASP A 1 224 ? -5.683 20.948 -8.746 1.00 78.25 224 ASP A C 1
ATOM 1652 O O . ASP A 1 224 ? -5.030 21.970 -8.978 1.00 78.25 224 ASP A O 1
ATOM 1656 N N . TRP A 1 225 ? -5.236 19.730 -9.048 1.00 77.00 225 TRP A N 1
ATOM 1657 C CA . TRP A 1 225 ? -3.940 19.500 -9.677 1.00 77.00 225 TRP A CA 1
ATOM 1658 C C . TRP A 1 225 ? -3.807 20.207 -11.029 1.00 77.00 225 TRP A C 1
ATOM 1660 O O . TRP A 1 225 ? -2.720 20.677 -11.362 1.00 77.00 225 TRP A O 1
ATOM 1670 N N . ASP A 1 226 ? -4.897 20.362 -11.784 1.00 79.69 226 ASP A N 1
ATOM 1671 C CA . ASP A 1 226 ? -4.882 21.082 -13.058 1.00 79.69 226 ASP A CA 1
ATOM 1672 C C . ASP A 1 226 ? -4.671 22.585 -12.853 1.00 79.69 226 ASP A C 1
ATOM 1674 O O . ASP A 1 226 ? -3.850 23.197 -13.545 1.00 79.69 226 ASP A O 1
ATOM 1678 N N . LYS A 1 227 ? -5.372 23.202 -11.892 1.00 79.06 227 LYS A N 1
ATOM 1679 C CA . LYS A 1 227 ? -5.121 24.607 -11.528 1.00 79.06 227 LYS A CA 1
ATOM 1680 C C . LYS A 1 227 ? -3.726 24.798 -10.950 1.00 79.06 227 LYS A C 1
ATOM 1682 O O . LYS A 1 227 ? -3.062 25.763 -11.324 1.00 79.06 227 LYS A O 1
ATOM 1687 N N . PHE A 1 228 ? -3.269 23.886 -10.093 1.00 78.56 228 PHE A N 1
ATOM 1688 C CA . PHE A 1 228 ? -1.925 23.924 -9.522 1.00 78.56 228 PHE A CA 1
ATOM 1689 C C . PHE A 1 228 ? -0.852 23.887 -10.616 1.00 78.56 228 PHE A C 1
ATOM 1691 O O . PHE A 1 228 ? 0.042 24.735 -10.645 1.00 78.56 228 PHE A O 1
ATOM 1698 N N . ARG A 1 229 ? -0.976 22.961 -11.576 1.00 81.00 229 ARG A N 1
ATOM 1699 C CA . ARG A 1 229 ? -0.051 22.850 -12.713 1.00 81.00 229 ARG A CA 1
ATOM 1700 C C . ARG A 1 229 ? -0.060 24.116 -13.577 1.00 81.00 229 ARG A C 1
ATOM 1702 O O . ARG A 1 229 ? 1.009 24.650 -13.862 1.00 81.00 229 ARG A O 1
ATOM 1709 N N . LYS A 1 230 ? -1.237 24.671 -13.891 1.00 83.69 230 LYS A N 1
ATOM 1710 C CA . LYS A 1 230 ? -1.353 25.955 -14.615 1.00 83.69 230 LYS A CA 1
ATOM 1711 C C . LYS A 1 230 ? -0.702 27.119 -13.864 1.00 83.69 230 LYS A C 1
ATOM 1713 O O . LYS A 1 230 ? -0.072 27.971 -14.487 1.00 83.69 230 LYS A O 1
ATOM 1718 N N . HIS A 1 231 ? -0.835 27.166 -12.537 1.00 81.19 231 HIS A N 1
ATOM 1719 C CA . HIS A 1 231 ? -0.179 28.182 -11.711 1.00 81.19 231 HIS A CA 1
ATOM 1720 C C . HIS A 1 231 ? 1.346 28.094 -11.836 1.00 81.19 231 HIS A C 1
ATOM 1722 O O . HIS A 1 231 ? 2.014 29.082 -12.132 1.00 81.19 231 HIS A O 1
ATOM 1728 N N . ARG A 1 232 ? 1.879 26.879 -11.690 1.00 80.00 232 ARG A N 1
ATOM 1729 C CA . ARG A 1 232 ? 3.307 26.567 -11.802 1.00 80.00 232 ARG A CA 1
ATOM 1730 C C . ARG A 1 232 ? 3.896 26.880 -13.177 1.00 80.00 232 ARG A C 1
ATOM 1732 O O . ARG A 1 232 ? 5.058 27.276 -13.265 1.00 80.00 232 ARG A O 1
ATOM 1739 N N . GLU A 1 233 ? 3.130 26.678 -14.245 1.00 82.56 233 GLU A N 1
ATOM 1740 C CA . GLU A 1 233 ? 3.533 27.039 -15.609 1.00 82.56 233 GLU A CA 1
ATOM 1741 C C . GLU A 1 233 ? 3.617 28.556 -15.797 1.00 82.56 233 GLU A C 1
ATOM 1743 O O . GLU A 1 233 ? 4.579 29.034 -16.399 1.00 82.56 233 GLU A O 1
ATOM 1748 N N . ARG A 1 234 ? 2.664 29.312 -15.238 1.00 74.06 234 ARG A N 1
ATOM 1749 C CA . ARG A 1 234 ? 2.664 30.781 -15.289 1.00 74.06 234 ARG A CA 1
ATOM 1750 C C . ARG A 1 234 ? 3.853 31.381 -14.536 1.00 74.06 234 ARG A C 1
ATOM 1752 O O . ARG A 1 234 ? 4.553 32.214 -15.097 1.00 74.06 234 ARG A O 1
ATOM 1759 N N . GLU A 1 235 ? 4.153 30.899 -13.332 1.00 74.75 235 GLU A N 1
ATOM 1760 C CA . GLU A 1 235 ? 5.334 31.347 -12.570 1.00 74.75 235 GLU A CA 1
ATOM 1761 C C . GLU A 1 235 ? 6.650 31.099 -13.321 1.00 74.75 235 GLU A C 1
ATOM 1763 O O . GLU A 1 235 ? 7.550 31.936 -13.313 1.00 74.75 235 GLU A O 1
ATOM 1768 N N . LYS A 1 236 ? 6.766 29.961 -14.022 1.00 70.38 236 LYS A N 1
ATOM 1769 C CA . LYS A 1 236 ? 7.938 29.673 -14.864 1.00 70.38 236 LYS A CA 1
ATOM 1770 C C . LYS A 1 236 ? 8.062 30.624 -16.059 1.00 70.38 236 LYS A C 1
ATOM 1772 O O . LYS A 1 236 ? 9.176 30.835 -16.527 1.00 70.38 236 LYS A O 1
ATOM 1777 N N . GLN A 1 237 ? 6.949 31.152 -16.568 1.00 63.78 237 GLN A N 1
ATOM 1778 C CA . GLN A 1 237 ? 6.927 32.094 -17.693 1.00 63.78 237 GLN A CA 1
ATOM 1779 C C . GLN A 1 237 ? 7.194 33.541 -17.259 1.00 63.78 237 GLN A C 1
ATOM 1781 O O . GLN A 1 237 ? 7.726 34.313 -18.053 1.00 63.78 237 GLN A O 1
ATOM 1786 N N . GLU A 1 238 ? 6.852 33.902 -16.021 1.00 64.06 238 GLU A N 1
ATOM 1787 C CA . GLU A 1 238 ? 7.002 35.267 -15.496 1.00 64.06 238 GLU A CA 1
ATOM 1788 C C . GLU A 1 238 ? 8.417 35.563 -14.956 1.00 64.06 238 GLU A C 1
ATOM 1790 O O . GLU A 1 238 ? 8.796 36.729 -14.885 1.00 64.06 238 GLU A O 1
ATOM 1795 N N . GLY A 1 239 ? 9.240 34.533 -14.704 1.00 47.44 239 GLY A N 1
ATOM 1796 C CA . GLY A 1 239 ? 10.641 34.673 -14.274 1.00 47.44 239 GLY A CA 1
ATOM 1797 C C . GLY A 1 239 ? 10.794 35.241 -12.849 1.00 47.44 239 GLY A C 1
ATOM 1798 O O . GLY A 1 239 ? 9.853 35.819 -12.309 1.00 47.44 239 GLY A O 1
ATOM 1799 N N . PRO A 1 240 ? 11.953 35.061 -12.183 1.00 49.38 240 PRO A N 1
ATOM 1800 C CA . PRO A 1 240 ? 12.178 35.696 -10.888 1.00 49.38 240 PRO A CA 1
ATOM 1801 C C . PRO A 1 240 ? 12.267 37.217 -11.085 1.00 49.38 240 PRO A C 1
ATOM 1803 O O . PRO A 1 240 ? 13.002 37.678 -11.962 1.00 49.38 240 PRO A O 1
ATOM 1806 N N . ILE A 1 241 ? 11.492 37.964 -10.293 1.00 49.12 241 ILE A N 1
ATOM 1807 C CA . ILE A 1 241 ? 11.532 39.435 -10.214 1.00 49.12 241 ILE A CA 1
ATOM 1808 C C . ILE A 1 241 ? 12.881 39.881 -9.645 1.00 49.12 241 ILE A C 1
ATOM 1810 O O . ILE A 1 241 ? 13.325 39.255 -8.654 1.00 49.12 241 ILE A O 1
#

Radius of gyration: 27.69 Å; Cα contacts (8 Å, |Δi|>4): 353; chains: 1; bounding box: 86×55×86 Å

Solvent-accessible surface area (backbone atoms only — not comparable to full-atom values): 14995 Å² total; per-residue (Å²): 135,87,79,86,84,90,86,86,82,89,86,90,87,84,92,82,90,86,81,88,81,91,74,88,74,86,74,80,74,82,78,82,74,79,76,77,64,92,77,30,57,40,81,38,86,46,82,45,60,47,94,48,67,48,78,45,83,50,89,74,98,40,74,95,69,34,84,65,47,67,49,37,35,40,42,36,40,41,57,88,93,44,79,47,58,37,30,38,36,41,38,44,36,62,78,83,72,74,60,92,74,69,43,65,63,65,60,52,51,52,52,50,61,72,26,70,87,41,46,36,41,40,31,39,36,52,56,40,45,18,52,91,50,54,36,99,53,68,36,76,60,16,50,52,51,50,54,49,28,62,73,68,60,40,46,80,57,70,68,63,90,59,64,36,28,58,42,65,99,87,45,72,65,38,41,39,60,45,43,33,31,61,63,88,68,54,70,50,68,47,73,71,81,44,36,91,88,53,56,45,45,47,74,45,77,49,76,56,76,90,69,72,78,65,90,56,52,47,68,40,80,36,74,32,58,69,54,41,51,54,51,56,52,49,55,67,72,69,51,90,130

Nearest PDB structures (foldseek):
  1wdu-assembly2_B  TM=6.912E-01  e=3.078E-07  Bombyx mori
  1wdu-assembly1_A  TM=6.694E-01  e=5.691E-07  Bombyx mori
  3mpr-assembly1_B  TM=5.209E-01  e=5.050E-05  Bacteroides thetaiotaomicron
  7p2b-assembly1_A  TM=4.313E-01  e=8.557E-02  Homo sapiens
  6jeh-assembly1_A  TM=4.318E-01  e=1.902E-01  Homo sapiens

InterPro domains:
  IPR005135 Endonuclease/exonuclease/phosphatase [PF14529] (87-202)
  IPR036691 Endonuclease/exonuclease/phosphatase superfamily [G3DSA:3.60.10.10] (42-208)
  IPR036691 Endonuclease/exonuclease/phosphatase superfamily [SSF56219] (68-208)

pLDDT: mean 72.26, std 21.97, range [26.44, 96.19]

Mean predicted aligned error: 14.62 Å

Organism: Rhipicephalus microplus (NCBI:txid6941)

Sequence (241 aa):
MGGHPAETPSSGASSSHGAADEHDTTSAVGDGDTNMCCGCEYEASVEVGFKRTAFIDHSLDISEESDIDHNLIEVVLCIGNSKTVLIVLNVYNPPSKRGLTHNFGVLFREAMAKATSSPLLICGDFNAPHTQGGYGADSPKGKRLVELMDELGLVLLNELASHTCIGQAACHDTSPDLSIRSDAGAIAWSKTFEDLGSDHRVLCVTMGEDKGKMDDCQKARVVDWDKFRKHREREKQEGPI

Foldseek 3Di:
DDDDDDDDDDDDDDDDDDDDDDDDDPPDPDPPPPPQDDPQKDQDQPQPLAPDKDKDWDDDPCVVQAPWDWTWIWIWGDDPPDIAIEIEIETDDDLVNQDPSHACQSVVVSSCVVCVPHKYKYKYFQNFDDVVQQHPDGRPRVVRVVVSCVVLVKDWQDDNPAAQFPDPDPDHGHHRITIIINDPFDKDKDFPQDQLPHRGTDIDIDTHDCPDDSVDGDGDIDRNSVVSVVVVVVDVVVDDD